Protein AF-A0A1Y5JRN3-F1 (afdb_monomer_lite)

pLDDT: mean 83.02, std 13.41, range [37.84, 98.12]

Sequence (208 aa):
MEQLDYCKLEDVEIEFRLFKPIAKTSPKVDSIKINLHHAISTDPSIDASNQDPINNYKFDMMVTGFSESQNFVNCWHLDCDRFYDDDGKVIEMTGVQKFTHPLYHFQFGGDKMGIQNSGEILLLAAPRIPHPPMDIFLSIHFILKNFYSAKETAYSFIQDLYSDDDYKLIIDRAKQRMWAPYFKGLSSDDNKHQDFNMSKLFPLAVHD

Radius of gyration: 19.04 Å; chains: 1; bounding box: 50×34×56 Å

Secondary structure (DSSP, 8-state):
-------EEEEEEEEEEESSPPTT-SS--SEEEEEEEEEEEE-TTS-TTTS--EEEEEEEEEEEEE-SS-EEEEEEEEEE---B-TTS-B----S--SS---SEEEEE--GGG--S--TT-----PPPEE-----HHHHHHHHHHHHS-TT-GGGTHHHHHHH-HHHHHHHHHHHHHHHHHHHHHHH-TT---SSSSHHHH-GGGS--

Structure (mmCIF, N/CA/C/O backbone):
data_AF-A0A1Y5JRN3-F1
#
_entry.id   AF-A0A1Y5JRN3-F1
#
loop_
_atom_site.group_PDB
_atom_site.id
_atom_site.type_symbol
_atom_site.label_atom_id
_atom_site.label_alt_id
_atom_site.label_comp_id
_atom_site.label_asym_id
_atom_site.label_entity_id
_atom_site.label_seq_id
_atom_site.pdbx_PDB_ins_code
_atom_site.Cartn_x
_atom_site.Cartn_y
_atom_site.Cartn_z
_atom_site.occupancy
_atom_site.B_iso_or_equiv
_atom_site.auth_seq_id
_atom_site.auth_comp_id
_atom_site.auth_asym_id
_atom_site.auth_atom_id
_atom_site.pdbx_PDB_model_num
ATOM 1 N N . MET A 1 1 ? 1.083 -3.694 -29.776 1.00 37.84 1 MET A N 1
ATOM 2 C CA . MET A 1 1 ? 1.354 -2.819 -28.622 1.00 37.84 1 MET A CA 1
ATOM 3 C C . MET A 1 1 ? 0.242 -3.068 -27.636 1.00 37.84 1 MET A C 1
ATOM 5 O O . MET A 1 1 ? -0.868 -2.614 -27.884 1.00 37.84 1 MET A O 1
ATOM 9 N N . GLU A 1 2 ? 0.497 -3.869 -26.604 1.00 42.62 2 GLU A N 1
ATOM 10 C CA . GLU A 1 2 ? -0.363 -3.823 -25.421 1.00 42.62 2 GLU A CA 1
ATOM 11 C C . GLU A 1 2 ? -0.296 -2.395 -24.886 1.00 42.62 2 GLU A C 1
ATOM 13 O O . GLU A 1 2 ? 0.775 -1.794 -24.812 1.00 42.62 2 GLU A O 1
ATOM 18 N N . GLN A 1 3 ? -1.463 -1.809 -24.669 1.00 45.25 3 GLN A N 1
ATOM 19 C CA . GLN A 1 3 ? -1.606 -0.441 -24.212 1.00 45.25 3 GLN A CA 1
ATOM 20 C C . GLN A 1 3 ? -0.988 -0.375 -22.810 1.00 45.25 3 GLN A C 1
ATOM 22 O O . GLN A 1 3 ? -1.527 -0.979 -21.886 1.00 45.25 3 GLN A O 1
ATOM 27 N N . LEU A 1 4 ? 0.175 0.279 -22.677 1.00 52.34 4 LEU A N 1
ATOM 28 C CA . LEU A 1 4 ? 0.785 0.569 -21.378 1.00 52.34 4 LEU A CA 1
ATOM 29 C C . LEU A 1 4 ? -0.286 1.243 -20.521 1.00 52.34 4 LEU A C 1
ATOM 31 O O . LEU A 1 4 ? -0.846 2.271 -20.912 1.00 52.34 4 LEU A O 1
ATOM 35 N N . ASP A 1 5 ? -0.627 0.595 -19.412 1.00 61.91 5 ASP A N 1
ATOM 36 C CA . ASP A 1 5 ? -1.735 0.972 -18.541 1.00 61.91 5 ASP A CA 1
ATOM 37 C C . ASP A 1 5 ? -1.318 2.230 -17.765 1.00 61.91 5 ASP A C 1
ATOM 39 O O . ASP A 1 5 ? -0.800 2.169 -16.651 1.00 61.91 5 ASP A O 1
ATOM 43 N N . TYR A 1 6 ? -1.444 3.380 -18.430 1.00 73.56 6 TYR A N 1
ATOM 44 C CA . TYR A 1 6 ? -1.127 4.690 -17.884 1.00 73.56 6 TYR A CA 1
ATOM 45 C C . TYR A 1 6 ? -2.029 4.977 -16.687 1.00 73.56 6 TYR A C 1
ATOM 47 O O . TYR A 1 6 ? -3.257 4.996 -16.801 1.00 73.56 6 TYR A O 1
ATOM 55 N N . CYS A 1 7 ? -1.411 5.245 -15.542 1.00 81.38 7 CYS A N 1
ATOM 56 C CA . CYS A 1 7 ? -2.097 5.655 -14.333 1.00 81.38 7 CYS A CA 1
ATOM 57 C C . CYS A 1 7 ? -1.698 7.089 -13.982 1.00 81.38 7 CYS A C 1
ATOM 59 O O . CYS A 1 7 ? -0.514 7.417 -13.925 1.00 81.38 7 CYS A O 1
ATOM 61 N N . LYS A 1 8 ? -2.694 7.940 -13.728 1.00 88.31 8 LYS A N 1
ATOM 62 C CA . LYS A 1 8 ? -2.502 9.243 -13.092 1.00 88.31 8 LYS A CA 1
ATOM 63 C C . LYS A 1 8 ? -3.628 9.477 -12.094 1.00 88.31 8 LYS A C 1
ATOM 65 O O . LYS A 1 8 ? -4.782 9.653 -12.474 1.00 88.31 8 LYS A O 1
ATOM 70 N N . LEU A 1 9 ? -3.261 9.481 -10.824 1.00 90.00 9 LEU A N 1
ATOM 71 C CA . LEU A 1 9 ? -4.100 9.781 -9.678 1.00 90.00 9 LEU A CA 1
ATOM 72 C C . LEU A 1 9 ? -3.382 10.878 -8.892 1.00 90.00 9 LEU A C 1
ATOM 74 O O . LEU A 1 9 ? -2.359 10.612 -8.267 1.00 90.00 9 LEU A O 1
ATOM 78 N N . GLU A 1 10 ? -3.862 12.117 -9.010 1.00 86.38 10 GLU A N 1
ATOM 79 C CA . GLU A 1 10 ? -3.127 13.298 -8.531 1.00 86.38 10 GLU A CA 1
ATOM 80 C C . GLU A 1 10 ? -3.070 13.391 -7.002 1.00 86.38 10 GLU A C 1
ATOM 82 O O . GLU A 1 10 ? -1.996 13.622 -6.459 1.00 86.38 10 GLU A O 1
ATOM 87 N N . ASP A 1 11 ? -4.195 13.187 -6.318 1.00 89.81 11 ASP A N 1
ATOM 88 C CA . ASP A 1 11 ? -4.280 13.012 -4.864 1.00 89.81 11 ASP A CA 1
ATOM 89 C C . ASP A 1 11 ? -5.688 12.489 -4.551 1.00 89.81 11 ASP A C 1
ATOM 91 O O . ASP A 1 11 ? -6.684 13.027 -5.045 1.00 89.81 11 ASP A O 1
ATOM 95 N N . VAL A 1 12 ? -5.791 11.429 -3.759 1.00 94.50 12 VAL A N 1
ATOM 96 C CA . VAL A 1 12 ? -7.066 10.939 -3.233 1.00 94.50 12 VAL A CA 1
ATOM 97 C C . VAL A 1 12 ? -6.954 10.727 -1.736 1.00 94.50 12 VAL A C 1
ATOM 99 O O . VAL A 1 12 ? -5.989 10.144 -1.245 1.00 94.50 12 VAL A O 1
ATOM 102 N N . GLU A 1 13 ? -7.978 11.170 -1.015 1.00 95.81 13 GLU A N 1
ATOM 103 C CA . GLU A 1 13 ? -8.151 10.890 0.403 1.00 95.81 13 GLU A CA 1
ATOM 104 C C . GLU A 1 13 ? -9.362 9.978 0.599 1.00 95.81 13 GLU A C 1
ATOM 106 O O . GLU A 1 13 ? -10.466 10.280 0.142 1.00 95.81 13 GLU A O 1
ATOM 111 N N . ILE A 1 14 ? -9.152 8.853 1.281 1.00 96.62 14 ILE A N 1
ATOM 112 C CA . ILE A 1 14 ? -10.210 7.908 1.641 1.00 96.62 14 ILE A CA 1
ATOM 113 C C . ILE A 1 14 ? -10.210 7.724 3.153 1.00 96.62 14 ILE A C 1
ATOM 115 O O . ILE A 1 14 ? -9.201 7.350 3.753 1.00 96.62 14 ILE A O 1
ATOM 119 N N . GLU A 1 15 ? -11.371 7.955 3.759 1.00 97.00 15 GLU A N 1
ATOM 120 C CA . GLU A 1 15 ? -11.601 7.734 5.180 1.00 97.00 15 GLU A CA 1
ATOM 121 C C . GLU A 1 15 ? -12.278 6.377 5.410 1.00 97.00 15 GLU A C 1
ATOM 123 O O . GLU A 1 15 ? -13.328 6.073 4.844 1.00 97.00 15 GLU A O 1
ATOM 128 N N . PHE A 1 16 ? -11.703 5.581 6.306 1.00 95.31 16 PHE A N 1
ATOM 129 C CA . PHE A 1 16 ? -12.269 4.334 6.805 1.00 95.31 16 PHE A CA 1
ATOM 130 C C . PHE A 1 16 ? -12.615 4.496 8.279 1.00 95.31 16 PHE A C 1
ATOM 132 O O . PHE A 1 16 ? -11.799 4.964 9.078 1.00 95.31 16 PHE A O 1
ATOM 139 N N . ARG A 1 17 ? -13.820 4.072 8.662 1.00 93.00 17 ARG A N 1
ATOM 140 C CA . ARG A 1 17 ? -14.280 4.103 10.054 1.00 93.00 17 ARG A CA 1
ATOM 141 C C . ARG A 1 17 ? -14.499 2.694 10.575 1.00 93.00 17 ARG A C 1
ATOM 143 O O . ARG A 1 17 ? -15.187 1.886 9.950 1.00 93.00 17 ARG A O 1
ATOM 150 N N . LEU A 1 18 ? -13.925 2.432 11.743 1.00 91.44 18 LEU A N 1
ATOM 151 C CA . LEU A 1 18 ? -14.110 1.220 12.519 1.00 91.44 18 LEU A CA 1
ATOM 152 C C . LEU A 1 18 ? -14.685 1.624 13.874 1.00 91.44 18 LEU A C 1
ATOM 154 O O . LEU A 1 18 ? -14.001 2.199 14.717 1.00 91.44 18 LEU A O 1
ATOM 158 N N . PHE A 1 19 ? -15.955 1.306 14.107 1.00 87.56 19 PHE A N 1
ATOM 159 C CA . PHE A 1 19 ? -16.669 1.669 15.340 1.00 87.56 19 PHE A CA 1
ATOM 160 C C . PHE A 1 19 ? -16.381 0.713 16.509 1.00 87.56 19 PHE A C 1
ATOM 162 O O . PHE A 1 19 ? -17.181 0.591 17.431 1.00 87.56 19 PHE A O 1
ATOM 169 N N . LYS A 1 20 ? -15.264 -0.016 16.432 1.00 83.06 20 LYS A N 1
ATOM 170 C CA . LYS A 1 20 ? -14.800 -0.972 17.435 1.00 83.06 20 LYS A CA 1
ATOM 171 C C . LYS A 1 20 ? -13.271 -0.921 17.538 1.00 83.06 20 LYS A C 1
ATOM 173 O O . LYS A 1 20 ? -12.620 -0.619 16.533 1.00 83.06 20 LYS A O 1
ATOM 178 N N . PRO A 1 21 ? -12.694 -1.293 18.695 1.00 78.94 21 PRO A N 1
ATOM 179 C CA . PRO A 1 21 ? -11.258 -1.497 18.817 1.00 78.94 21 PRO A CA 1
ATOM 180 C C . PRO A 1 21 ? -10.751 -2.604 17.898 1.00 78.94 21 PRO A C 1
ATOM 182 O O . PRO A 1 21 ? -11.438 -3.597 17.648 1.00 78.94 21 PRO A O 1
ATOM 185 N N . ILE A 1 22 ? -9.489 -2.483 17.497 1.00 80.25 22 ILE A N 1
ATOM 186 C CA . ILE A 1 22 ? -8.732 -3.587 16.911 1.00 80.25 22 ILE A CA 1
ATOM 187 C C . ILE A 1 22 ? -8.082 -4.394 18.040 1.00 80.25 22 ILE A C 1
ATOM 189 O O . ILE A 1 22 ? -7.708 -3.877 19.096 1.00 80.25 22 ILE A O 1
ATOM 193 N N . ALA A 1 23 ? -7.983 -5.707 17.845 1.00 75.69 23 ALA A N 1
ATOM 194 C CA . ALA A 1 23 ? -7.353 -6.580 18.822 1.00 75.69 23 ALA A CA 1
ATOM 195 C C . ALA A 1 23 ? -5.889 -6.171 19.050 1.00 75.69 23 ALA A C 1
ATOM 197 O O . ALA A 1 23 ? -5.163 -5.871 18.107 1.00 75.69 23 ALA A O 1
ATOM 198 N N . LYS A 1 24 ? -5.438 -6.239 20.308 1.00 76.56 24 LYS A N 1
ATOM 199 C CA . LYS A 1 24 ? -4.053 -5.940 20.718 1.00 76.56 24 LYS A CA 1
ATOM 200 C C . LYS A 1 24 ? -3.609 -4.485 20.496 1.00 76.56 24 LYS A C 1
ATOM 202 O O . LYS A 1 24 ? -2.416 -4.211 20.581 1.00 76.56 24 LYS A O 1
ATOM 207 N N . THR A 1 25 ? -4.532 -3.548 20.280 1.00 77.38 25 THR A N 1
ATOM 208 C CA . THR A 1 25 ? -4.206 -2.119 20.356 1.00 77.38 25 THR A CA 1
ATOM 209 C C . THR A 1 25 ? -3.870 -1.743 21.801 1.00 77.38 25 THR A C 1
ATOM 211 O O . THR A 1 25 ? -4.610 -2.077 22.731 1.00 77.38 25 THR A O 1
ATOM 214 N N . SER A 1 26 ? -2.740 -1.063 21.986 1.00 76.44 26 SER A N 1
ATOM 215 C CA . SER A 1 26 ? -2.318 -0.491 23.261 1.00 76.44 26 SER A CA 1
ATOM 216 C C . SER A 1 26 ? -1.806 0.933 23.018 1.00 76.44 26 SER A C 1
ATOM 218 O O . SER A 1 26 ? -0.916 1.091 22.181 1.00 76.44 26 SER A O 1
ATOM 220 N N . PRO A 1 27 ? -2.324 1.952 23.724 1.00 81.50 27 PRO A N 1
ATOM 221 C CA . PRO A 1 27 ? -3.409 1.871 24.708 1.00 81.50 27 PRO A CA 1
ATOM 222 C C . PRO A 1 27 ? -4.747 1.452 24.078 1.00 81.50 27 PRO A C 1
ATOM 224 O O . PRO A 1 27 ? -4.919 1.508 22.862 1.00 81.50 27 PRO A O 1
ATOM 227 N N . LYS A 1 28 ? -5.687 0.970 24.902 1.00 83.12 28 LYS A N 1
ATOM 228 C CA . LYS A 1 28 ? -7.026 0.593 24.422 1.00 83.12 28 LYS A CA 1
ATOM 229 C C . LYS A 1 28 ? -7.779 1.835 23.939 1.00 83.12 28 LYS A C 1
ATOM 231 O O . LYS A 1 28 ? -7.699 2.886 24.567 1.00 83.12 28 LYS A O 1
ATOM 236 N N . VAL A 1 29 ? -8.522 1.671 22.850 1.00 88.50 29 VAL A N 1
ATOM 237 C CA . VAL A 1 29 ? -9.328 2.714 22.201 1.00 88.50 29 VAL A CA 1
ATOM 238 C C . VAL A 1 29 ? -10.729 2.178 21.923 1.00 88.50 29 VAL A C 1
ATOM 240 O O . VAL A 1 29 ? -10.906 0.968 21.799 1.00 88.50 29 VAL A O 1
ATOM 243 N N . ASP A 1 30 ? -11.715 3.057 21.814 1.00 90.69 30 ASP A N 1
ATOM 244 C CA . ASP A 1 30 ? -13.120 2.688 21.616 1.00 90.69 30 ASP A CA 1
ATOM 245 C C . ASP A 1 30 ? -13.469 2.564 20.129 1.00 90.69 30 ASP A C 1
ATOM 247 O O . ASP A 1 30 ? -14.261 1.714 19.720 1.00 90.69 30 ASP A O 1
ATOM 251 N N . SER A 1 31 ? -12.844 3.395 19.294 1.00 91.31 31 SER A N 1
ATOM 252 C CA . SER A 1 31 ? -13.030 3.389 17.843 1.00 91.31 31 SER A CA 1
ATOM 253 C C . SER A 1 31 ? -11.771 3.837 17.112 1.00 91.31 31 SER A C 1
ATOM 255 O O . SER A 1 31 ? -10.856 4.415 17.704 1.00 91.31 31 SER A O 1
ATOM 257 N N . ILE A 1 32 ? -11.717 3.542 15.815 1.00 92.38 32 ILE A N 1
ATOM 258 C CA . ILE A 1 32 ? -10.581 3.851 14.954 1.00 92.38 32 ILE A CA 1
ATOM 259 C C . ILE A 1 32 ? -11.070 4.516 13.668 1.00 92.38 32 ILE A C 1
ATOM 261 O O . ILE A 1 32 ? -12.051 4.097 13.052 1.00 92.38 32 ILE A O 1
ATOM 265 N N . LYS A 1 33 ? -10.342 5.546 13.245 1.00 93.62 33 LYS A N 1
ATOM 266 C CA . LYS A 1 33 ? -10.410 6.134 11.907 1.00 93.62 33 LYS A CA 1
ATOM 267 C C . LYS A 1 33 ? -9.088 5.883 11.196 1.00 93.62 33 LYS A C 1
ATOM 269 O O . LYS A 1 33 ? -8.035 6.048 11.805 1.00 93.62 33 LYS A O 1
ATOM 274 N N . ILE A 1 34 ? -9.141 5.544 9.916 1.00 95.25 34 ILE A N 1
ATOM 275 C CA . ILE A 1 34 ? -7.963 5.451 9.054 1.00 95.25 34 ILE A CA 1
ATOM 276 C C . ILE A 1 34 ? -8.160 6.421 7.897 1.00 95.25 34 ILE A C 1
ATOM 278 O O . ILE A 1 34 ? -9.136 6.302 7.164 1.00 95.25 34 ILE A O 1
ATOM 282 N N . ASN A 1 35 ? -7.243 7.367 7.741 1.00 95.69 35 ASN A N 1
ATOM 283 C CA . ASN A 1 35 ? -7.175 8.250 6.585 1.00 95.69 35 ASN A CA 1
ATOM 284 C C . ASN A 1 35 ? -6.048 7.762 5.678 1.00 95.69 35 ASN A C 1
ATOM 286 O O . ASN A 1 35 ? -4.884 7.776 6.082 1.00 95.69 35 ASN A O 1
ATOM 290 N N . LEU A 1 36 ? -6.408 7.322 4.475 1.00 96.38 36 LEU A N 1
ATOM 291 C CA . LEU A 1 36 ? -5.477 6.965 3.412 1.00 96.38 36 LEU A CA 1
ATOM 292 C C . LEU A 1 36 ? -5.352 8.146 2.456 1.00 96.38 36 LEU A C 1
ATOM 294 O O . LEU A 1 36 ? -6.350 8.540 1.859 1.00 96.38 36 LEU A O 1
ATOM 298 N N . HIS A 1 37 ? -4.148 8.688 2.296 1.00 95.06 37 HIS A N 1
ATOM 299 C CA . HIS A 1 37 ? -3.816 9.624 1.222 1.00 95.06 37 HIS A CA 1
ATOM 300 C C . HIS A 1 37 ? -2.981 8.885 0.191 1.00 95.06 37 HIS A C 1
ATOM 302 O O . HIS A 1 37 ? -1.959 8.293 0.542 1.00 95.06 37 HIS A O 1
ATOM 308 N N . HIS A 1 38 ? -3.400 8.916 -1.067 1.00 94.62 38 HIS A N 1
ATOM 309 C CA . HIS A 1 38 ? -2.708 8.218 -2.140 1.00 94.62 38 HIS A CA 1
ATOM 310 C C . HIS A 1 38 ? -2.554 9.106 -3.367 1.00 94.62 38 HIS A C 1
ATOM 312 O O . HIS A 1 38 ? -3.494 9.787 -3.767 1.00 94.62 38 HIS A O 1
ATOM 318 N N . ALA A 1 39 ? -1.378 9.069 -3.976 1.00 93.25 39 ALA A N 1
ATOM 319 C CA . ALA A 1 39 ? -1.136 9.632 -5.293 1.00 93.25 39 ALA A CA 1
ATOM 320 C C . ALA A 1 39 ? -0.194 8.705 -6.052 1.00 93.25 39 ALA A C 1
ATOM 322 O O . ALA A 1 39 ? 0.751 8.154 -5.487 1.00 93.25 39 ALA A O 1
ATOM 323 N N . ILE A 1 40 ? -0.441 8.530 -7.342 1.00 92.44 40 ILE A N 1
ATOM 324 C CA . ILE A 1 40 ? 0.438 7.745 -8.200 1.00 92.44 40 ILE A CA 1
ATOM 325 C C . ILE A 1 40 ? 0.360 8.265 -9.625 1.00 92.44 40 ILE A C 1
ATOM 327 O O . ILE A 1 40 ? -0.726 8.491 -10.161 1.00 92.44 40 ILE A O 1
ATOM 331 N N . SER A 1 41 ? 1.512 8.430 -10.261 1.00 91.25 41 SER A N 1
ATOM 332 C CA . SER A 1 41 ? 1.569 8.602 -11.705 1.00 91.25 41 SER A CA 1
ATOM 333 C C . SER A 1 41 ? 2.658 7.754 -12.331 1.00 91.25 41 SER A C 1
ATOM 335 O O . SER A 1 41 ? 3.707 7.515 -11.736 1.00 91.25 41 SER A O 1
ATOM 337 N N . THR A 1 42 ? 2.378 7.295 -13.544 1.00 89.75 42 THR A N 1
ATOM 338 C CA . THR A 1 42 ? 3.309 6.535 -14.376 1.00 89.75 42 THR A CA 1
ATOM 339 C C . THR A 1 42 ? 3.677 7.329 -15.620 1.00 89.75 42 THR A C 1
ATOM 341 O O . THR A 1 42 ? 2.805 7.959 -16.222 1.00 89.75 42 THR A O 1
ATOM 344 N N . ASP A 1 43 ? 4.928 7.247 -16.053 1.00 87.75 43 ASP A N 1
ATOM 345 C CA . ASP A 1 43 ? 5.374 7.778 -17.335 1.00 87.75 43 ASP A CA 1
ATOM 346 C C . ASP A 1 43 ? 5.101 6.753 -18.455 1.00 87.75 43 ASP A C 1
ATOM 348 O O . ASP A 1 43 ? 5.697 5.673 -18.459 1.00 87.75 43 ASP A O 1
ATOM 352 N N . PRO A 1 44 ? 4.215 7.056 -19.422 1.00 85.50 44 PRO A N 1
ATOM 353 C CA . PRO A 1 44 ? 3.879 6.128 -20.499 1.00 85.50 44 PRO A CA 1
ATOM 354 C C . PRO A 1 44 ? 5.013 5.937 -21.519 1.00 85.50 44 PRO A C 1
ATOM 356 O O . PRO A 1 44 ? 4.899 5.075 -22.387 1.00 85.50 44 PRO A O 1
ATOM 359 N N . SER A 1 45 ? 6.078 6.744 -21.461 1.00 86.44 45 SER A N 1
ATOM 360 C CA . SER A 1 45 ? 7.261 6.582 -22.311 1.00 86.44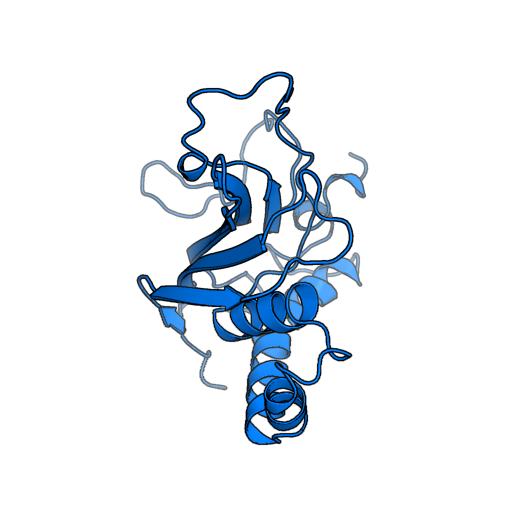 45 SER A CA 1
ATOM 361 C C . SER A 1 45 ? 8.247 5.536 -21.781 1.00 86.44 45 SER A C 1
ATOM 363 O O . SER A 1 45 ? 9.128 5.106 -22.528 1.00 86.44 45 SER A O 1
ATOM 365 N N . ILE A 1 46 ? 8.087 5.098 -20.527 1.00 85.69 46 ILE A N 1
ATOM 366 C CA . ILE A 1 46 ? 8.950 4.103 -19.888 1.00 85.69 46 ILE A CA 1
ATOM 367 C C . ILE A 1 46 ? 8.430 2.688 -20.170 1.00 85.69 46 ILE A C 1
ATOM 369 O O . ILE A 1 46 ? 7.267 2.365 -19.925 1.00 85.69 46 ILE A O 1
ATOM 373 N N . ASP A 1 47 ? 9.317 1.815 -20.649 1.00 86.69 47 ASP A N 1
ATOM 374 C CA . ASP A 1 47 ? 9.028 0.388 -20.791 1.00 86.69 47 ASP A CA 1
ATOM 375 C C . ASP A 1 47 ? 9.113 -0.317 -19.430 1.00 86.69 47 ASP A C 1
ATOM 377 O O . ASP A 1 47 ? 10.204 -0.594 -18.922 1.00 86.69 47 ASP A O 1
ATOM 381 N N . ALA A 1 48 ? 7.946 -0.659 -18.881 1.00 85.75 48 ALA A N 1
ATOM 382 C CA . ALA A 1 48 ? 7.785 -1.316 -17.584 1.00 85.75 48 ALA A CA 1
ATOM 383 C C . ALA A 1 48 ? 8.466 -2.693 -17.460 1.00 85.75 48 ALA A C 1
ATOM 385 O O . ALA A 1 48 ? 8.583 -3.231 -16.360 1.00 85.75 48 ALA A O 1
ATOM 386 N N . SER A 1 49 ? 8.891 -3.304 -18.572 1.00 84.88 49 SER A N 1
ATOM 387 C CA . SER A 1 49 ? 9.674 -4.543 -18.543 1.00 84.88 49 SER A CA 1
ATOM 388 C C . SER A 1 49 ? 11.154 -4.306 -18.215 1.00 84.88 49 SER A C 1
ATOM 390 O O . SER A 1 49 ? 11.831 -5.230 -17.756 1.00 84.88 49 SER A O 1
ATOM 392 N N . ASN A 1 50 ? 11.635 -3.075 -18.413 1.00 87.06 50 ASN A N 1
ATOM 393 C CA . ASN A 1 50 ? 13.032 -2.680 -18.265 1.00 87.06 50 ASN A CA 1
ATOM 394 C C . ASN A 1 50 ? 13.253 -1.734 -17.080 1.00 87.06 50 ASN A C 1
ATOM 396 O O . ASN A 1 50 ? 14.288 -1.827 -16.417 1.00 87.06 50 ASN A O 1
ATOM 400 N N . GLN A 1 51 ? 12.312 -0.828 -16.821 1.00 88.94 51 GLN A N 1
ATOM 401 C CA . GLN A 1 51 ? 12.431 0.221 -15.812 1.00 88.94 51 GLN A CA 1
ATOM 402 C C . GLN A 1 51 ? 11.076 0.464 -15.142 1.00 88.94 51 GLN A C 1
ATOM 404 O O . GLN A 1 51 ? 10.036 0.304 -15.773 1.00 88.94 51 GLN A O 1
ATOM 409 N N . ASP A 1 52 ? 11.072 0.855 -13.866 1.00 90.06 52 ASP A N 1
ATOM 410 C CA . ASP A 1 52 ? 9.822 1.083 -13.149 1.00 90.06 52 ASP A CA 1
ATOM 411 C C . ASP A 1 52 ? 9.195 2.413 -13.618 1.00 90.06 52 ASP A C 1
ATOM 413 O O . ASP A 1 52 ? 9.805 3.472 -13.406 1.00 90.06 52 ASP A O 1
ATOM 417 N N . PRO A 1 53 ? 7.995 2.391 -14.237 1.00 89.69 53 PRO A N 1
ATOM 418 C CA . PRO A 1 53 ? 7.397 3.565 -14.865 1.00 89.69 53 PRO A CA 1
ATOM 419 C C . PRO A 1 53 ? 6.824 4.574 -13.863 1.00 89.69 53 PRO A C 1
ATOM 421 O O . PRO A 1 53 ? 6.409 5.654 -14.276 1.00 89.69 53 PRO A O 1
ATOM 424 N N . ILE A 1 54 ? 6.749 4.251 -12.568 1.00 90.19 54 ILE A N 1
ATOM 425 C CA . ILE A 1 54 ? 6.197 5.146 -11.542 1.00 90.19 54 ILE A CA 1
ATOM 426 C C . ILE A 1 54 ? 7.117 6.362 -11.360 1.00 90.19 54 ILE A C 1
ATOM 428 O O . ILE A 1 54 ? 8.283 6.215 -11.018 1.00 90.19 54 ILE A O 1
ATOM 432 N N . ASN A 1 55 ? 6.607 7.578 -11.566 1.00 86.00 55 ASN A N 1
ATOM 433 C CA . ASN A 1 55 ? 7.394 8.815 -11.433 1.00 86.00 55 ASN A CA 1
ATOM 434 C C . ASN A 1 55 ? 6.924 9.732 -10.294 1.00 86.00 55 ASN A C 1
ATOM 436 O O . ASN A 1 55 ? 7.691 10.567 -9.829 1.00 86.00 55 ASN A O 1
ATOM 440 N N . ASN A 1 56 ? 5.693 9.557 -9.817 1.00 87.81 56 ASN A N 1
ATOM 441 C CA . ASN A 1 56 ? 5.205 10.153 -8.581 1.00 87.81 56 ASN A CA 1
ATOM 442 C C . ASN A 1 56 ? 4.502 9.070 -7.775 1.00 87.81 56 ASN A C 1
ATOM 444 O O . ASN A 1 56 ? 3.736 8.279 -8.335 1.00 87.81 56 ASN A O 1
ATOM 448 N N . TYR A 1 57 ? 4.750 9.044 -6.472 1.00 91.19 57 TYR A N 1
ATOM 449 C CA . TYR A 1 57 ? 4.187 8.044 -5.586 1.00 91.19 57 TYR A CA 1
ATOM 450 C C . TYR A 1 57 ? 4.024 8.605 -4.180 1.00 91.19 57 TYR A C 1
ATOM 452 O O . TYR A 1 57 ? 4.956 9.173 -3.616 1.00 91.19 57 TYR A O 1
ATOM 460 N N . LYS A 1 58 ? 2.832 8.425 -3.620 1.00 91.38 58 LYS A N 1
ATOM 461 C CA . LYS A 1 58 ? 2.489 8.790 -2.252 1.00 91.38 58 LYS A CA 1
ATOM 462 C C . LYS A 1 58 ? 1.526 7.753 -1.712 1.00 91.38 58 LYS A C 1
ATOM 464 O O . LYS A 1 58 ? 0.476 7.503 -2.301 1.00 91.38 58 LYS A O 1
ATOM 469 N N . PHE A 1 59 ? 1.867 7.200 -0.564 1.00 94.19 59 PHE A N 1
ATOM 470 C CA . PHE A 1 59 ? 0.969 6.420 0.265 1.00 94.19 59 PHE A CA 1
ATOM 471 C C . PHE A 1 59 ? 1.196 6.891 1.695 1.00 94.19 59 PHE A C 1
ATOM 473 O O . PHE A 1 59 ? 2.237 6.595 2.275 1.00 94.19 59 PHE A O 1
ATOM 480 N N . ASP A 1 60 ? 0.216 7.589 2.265 1.00 92.81 60 ASP A N 1
ATOM 481 C CA . ASP A 1 60 ? 0.205 7.926 3.685 1.00 92.81 60 ASP A CA 1
ATOM 482 C C . ASP A 1 60 ? -1.018 7.294 4.335 1.00 92.81 60 ASP A C 1
ATOM 484 O O . ASP A 1 60 ? -2.156 7.564 3.947 1.00 92.81 60 ASP A O 1
ATOM 488 N N . MET A 1 61 ? -0.799 6.504 5.374 1.00 93.12 61 MET A N 1
ATOM 489 C CA . MET A 1 61 ? -1.861 5.933 6.186 1.00 93.12 61 MET A CA 1
ATOM 490 C C . MET A 1 61 ? -1.765 6.494 7.599 1.00 93.12 61 MET A C 1
ATOM 492 O O . MET A 1 61 ? -0.852 6.156 8.352 1.00 93.12 61 MET A O 1
ATOM 496 N N . MET A 1 62 ? -2.738 7.321 7.975 1.00 91.12 62 MET A N 1
ATOM 497 C CA . MET A 1 62 ? -2.881 7.831 9.335 1.00 91.12 62 MET A CA 1
ATOM 498 C C . MET A 1 62 ? -4.007 7.093 10.050 1.00 91.12 62 MET A C 1
ATOM 500 O O . MET A 1 62 ? -5.172 7.187 9.667 1.00 91.12 62 MET A O 1
ATOM 504 N N . VAL A 1 63 ? -3.665 6.401 11.128 1.00 90.75 63 VAL A N 1
ATOM 505 C CA . VAL A 1 63 ? -4.602 5.727 12.021 1.00 90.75 63 VAL A CA 1
ATOM 506 C C . VAL A 1 63 ? -4.803 6.601 13.255 1.00 90.75 63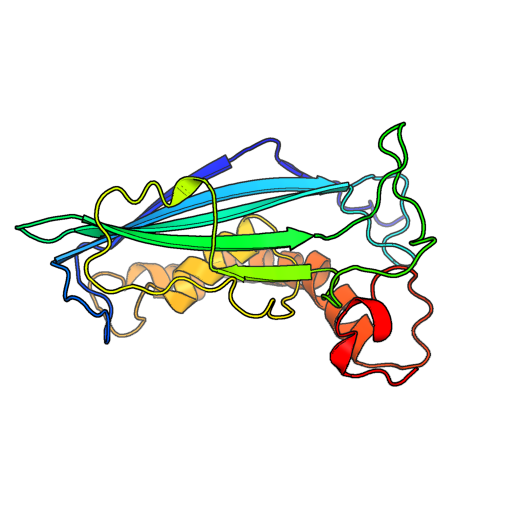 VAL A C 1
ATOM 508 O O . VAL A 1 63 ? -3.851 6.924 13.961 1.00 90.75 63 VAL A O 1
ATOM 511 N N . THR A 1 64 ? -6.048 6.980 13.529 1.00 90.81 64 THR A N 1
ATOM 512 C CA . THR A 1 64 ? -6.451 7.687 14.747 1.00 90.81 64 THR A CA 1
ATOM 513 C C . THR A 1 64 ? -7.318 6.768 15.594 1.00 90.81 64 THR A C 1
ATOM 515 O O . THR A 1 64 ? -8.409 6.387 15.172 1.00 90.81 64 THR A O 1
ATOM 518 N N . GLY A 1 65 ? -6.845 6.417 16.785 1.00 89.94 65 GLY A N 1
ATOM 519 C CA . GLY A 1 65 ? -7.634 5.743 17.809 1.00 89.94 65 GLY A CA 1
ATOM 520 C C . GLY A 1 65 ? -8.244 6.758 18.769 1.00 89.94 65 GLY A C 1
ATOM 521 O O . GLY A 1 65 ? -7.536 7.630 19.270 1.00 89.94 65 GLY A O 1
ATOM 522 N N . PHE A 1 66 ? -9.542 6.644 19.024 1.00 89.81 66 PHE A N 1
ATOM 523 C CA . PHE A 1 66 ? -10.280 7.534 19.919 1.00 89.81 66 PHE A CA 1
ATOM 524 C C . PHE A 1 66 ? -10.552 6.823 21.242 1.00 89.81 66 PHE A C 1
ATOM 526 O O . PHE A 1 66 ? -11.077 5.708 21.230 1.00 89.81 66 PHE A O 1
ATOM 533 N N . SER A 1 67 ? -10.219 7.461 22.362 1.00 87.12 67 SER A N 1
ATOM 534 C CA . SER A 1 67 ? -10.712 7.090 23.691 1.00 87.12 67 SER A CA 1
ATOM 535 C C . SER A 1 67 ? -11.475 8.257 24.320 1.00 87.12 67 SER A C 1
ATOM 537 O O . SER A 1 67 ? -11.426 9.381 23.820 1.00 87.12 67 SER A O 1
ATOM 539 N N . GLU A 1 68 ? -12.152 8.016 25.443 1.00 83.69 68 GLU A N 1
ATOM 540 C CA . GLU A 1 68 ? -12.818 9.078 26.216 1.00 83.69 68 GLU A CA 1
ATOM 541 C C . GLU A 1 68 ? -11.878 10.225 26.632 1.00 83.69 68 GLU A C 1
ATOM 543 O O . GLU A 1 68 ? -12.317 11.365 26.776 1.00 83.69 68 GLU A O 1
ATOM 548 N N . SER A 1 69 ? -10.592 9.931 26.852 1.00 80.19 69 SER A N 1
ATOM 549 C CA . SER A 1 69 ? -9.634 10.872 27.439 1.00 80.19 69 SER A CA 1
ATOM 550 C C . SER A 1 69 ? -8.753 11.587 26.420 1.00 80.19 69 SER A C 1
ATOM 552 O O . SER A 1 69 ? -8.416 12.751 26.635 1.00 80.19 69 SER A O 1
ATOM 554 N N . GLN A 1 70 ? -8.348 10.913 25.340 1.00 83.19 70 GLN A N 1
ATOM 555 C CA . GLN A 1 70 ? -7.493 11.493 24.306 1.00 83.19 70 GLN A CA 1
ATOM 556 C C . GLN A 1 70 ? -7.495 10.669 23.014 1.00 83.19 70 GLN A C 1
ATOM 558 O O . GLN A 1 70 ? -7.963 9.533 22.962 1.00 83.19 70 GLN A O 1
ATOM 563 N N . ASN A 1 71 ? -6.896 11.239 21.971 1.00 86.38 71 ASN A N 1
ATOM 564 C CA . ASN A 1 71 ? -6.677 10.547 20.708 1.00 86.38 71 ASN A CA 1
ATOM 565 C C . ASN A 1 71 ? -5.236 10.047 20.614 1.00 86.38 71 ASN A C 1
ATOM 567 O O . ASN A 1 71 ? -4.301 10.724 21.039 1.00 86.38 71 ASN A O 1
ATOM 571 N N . PHE A 1 72 ? -5.067 8.889 19.988 1.00 85.00 72 PHE A N 1
ATOM 572 C CA . PHE A 1 72 ? -3.771 8.286 19.703 1.00 85.00 72 PHE A CA 1
ATOM 573 C C . PHE A 1 72 ? -3.576 8.206 18.197 1.00 85.00 72 PHE A C 1
ATOM 575 O O . PHE A 1 72 ? -4.486 7.793 17.477 1.00 85.00 72 PHE A O 1
ATOM 582 N N . VAL A 1 73 ? -2.398 8.599 17.719 1.00 85.06 73 VAL A N 1
ATOM 583 C CA . VAL A 1 73 ? -2.091 8.649 16.287 1.00 85.06 73 VAL A CA 1
ATOM 584 C C . VAL A 1 73 ? -0.947 7.699 15.968 1.00 85.06 73 VAL A C 1
ATOM 586 O O . VAL A 1 73 ? 0.011 7.569 16.727 1.00 85.06 73 VAL A O 1
ATOM 589 N N . ASN A 1 74 ? -1.068 7.027 14.831 1.00 85.06 74 ASN A N 1
ATOM 590 C CA . ASN A 1 74 ? -0.048 6.175 14.251 1.00 85.06 74 ASN A CA 1
ATOM 591 C C . ASN A 1 74 ? -0.008 6.445 12.739 1.00 85.06 74 ASN A C 1
ATOM 593 O O . ASN A 1 74 ? -1.063 6.479 12.105 1.00 85.06 74 ASN A O 1
ATOM 597 N N . CYS A 1 75 ? 1.181 6.666 12.176 1.00 86.62 75 CYS A N 1
ATOM 598 C CA . CYS A 1 75 ? 1.355 7.004 10.764 1.00 86.62 75 CYS A CA 1
ATOM 599 C C . CYS A 1 75 ? 2.332 6.044 10.082 1.00 86.62 75 CYS A C 1
ATOM 601 O O . CYS A 1 75 ? 3.389 5.723 10.636 1.00 86.62 75 CYS A O 1
ATOM 603 N N . TRP A 1 76 ? 1.974 5.627 8.870 1.00 88.62 76 TRP A N 1
ATOM 604 C CA . TRP A 1 76 ? 2.813 4.828 7.984 1.00 88.62 76 TRP A CA 1
ATOM 605 C C . TRP A 1 76 ? 2.893 5.475 6.614 1.00 88.62 76 TRP A C 1
ATOM 607 O O . TRP A 1 76 ? 1.871 5.885 6.063 1.00 88.62 76 TRP A O 1
ATOM 617 N N . HIS A 1 77 ? 4.096 5.470 6.060 1.00 89.69 77 HIS A N 1
ATOM 618 C CA . HIS A 1 77 ? 4.373 5.869 4.691 1.00 89.69 77 HIS A CA 1
ATOM 619 C C . HIS A 1 77 ? 4.887 4.659 3.927 1.00 89.69 77 HIS A C 1
ATOM 621 O O . HIS A 1 77 ? 5.677 3.892 4.478 1.00 89.69 77 HIS A O 1
ATOM 627 N N . LEU A 1 78 ? 4.417 4.458 2.699 1.00 91.44 78 LEU A N 1
ATOM 628 C CA . LEU A 1 78 ? 5.082 3.574 1.747 1.00 91.44 78 LEU A CA 1
ATOM 629 C C . LEU A 1 78 ? 5.711 4.493 0.711 1.00 91.44 78 LEU A C 1
ATOM 631 O O . LEU A 1 78 ? 4.991 5.127 -0.055 1.00 91.44 78 LEU A O 1
ATOM 635 N N . ASP A 1 79 ? 7.035 4.571 0.739 1.00 87.69 79 ASP A N 1
ATOM 636 C CA . ASP A 1 79 ? 7.807 5.512 -0.065 1.00 87.69 79 ASP A CA 1
ATOM 637 C C . ASP A 1 79 ? 8.482 4.796 -1.236 1.00 87.69 79 ASP A C 1
ATOM 639 O O . ASP A 1 79 ? 8.685 3.578 -1.214 1.00 87.69 79 ASP A O 1
ATOM 643 N N . CYS A 1 80 ? 8.810 5.575 -2.267 1.00 88.50 80 CYS A N 1
ATOM 644 C CA . CYS A 1 80 ? 9.622 5.162 -3.405 1.00 88.50 80 CYS A CA 1
ATOM 645 C C . CYS A 1 80 ? 10.884 6.027 -3.443 1.00 88.50 80 CYS A C 1
ATOM 647 O O . CYS A 1 80 ? 10.853 7.149 -3.954 1.00 88.50 80 CYS A O 1
ATOM 649 N N . ASP A 1 81 ? 12.000 5.510 -2.939 1.00 80.69 81 ASP A N 1
ATOM 650 C CA . ASP A 1 81 ? 13.256 6.253 -2.912 1.00 80.69 81 ASP A CA 1
ATOM 651 C C . ASP A 1 81 ? 13.918 6.250 -4.291 1.00 80.69 81 ASP A C 1
ATOM 653 O O . ASP A 1 81 ? 14.604 5.305 -4.687 1.00 80.69 81 ASP A O 1
ATOM 657 N N . ARG A 1 82 ? 13.717 7.346 -5.027 1.00 76.19 82 ARG A N 1
ATOM 658 C CA . ARG A 1 82 ? 14.402 7.648 -6.288 1.00 76.19 82 ARG A CA 1
ATOM 659 C C . ARG A 1 82 ? 15.314 8.854 -6.104 1.00 76.19 82 ARG A C 1
ATOM 661 O O . ARG A 1 82 ? 14.974 9.793 -5.388 1.00 76.19 82 ARG A O 1
ATOM 668 N N . PHE A 1 83 ? 16.464 8.834 -6.768 1.00 66.12 83 PHE A N 1
ATOM 669 C CA . PHE A 1 83 ? 17.368 9.981 -6.811 1.00 66.12 83 PHE A CA 1
ATOM 670 C C . PHE A 1 83 ? 16.990 10.864 -7.974 1.00 66.12 83 PHE A C 1
ATOM 672 O O . PHE A 1 83 ? 16.734 10.351 -9.058 1.00 66.12 83 PHE A O 1
ATOM 679 N N . TYR A 1 84 ? 16.988 12.170 -7.744 1.00 63.97 84 TYR A N 1
ATOM 680 C CA . TYR A 1 84 ? 16.692 13.160 -8.763 1.00 63.97 84 TYR A CA 1
ATOM 681 C C . TYR A 1 84 ? 17.887 14.104 -8.917 1.00 63.97 84 TYR A C 1
ATOM 683 O O . TYR A 1 84 ? 18.550 14.409 -7.923 1.00 63.97 84 TYR A O 1
ATOM 691 N N . ASP A 1 85 ? 18.184 14.532 -10.143 1.00 65.94 85 ASP A N 1
ATOM 692 C CA . ASP A 1 85 ? 19.077 15.671 -10.372 1.00 65.94 85 ASP A CA 1
ATOM 693 C C . ASP A 1 85 ? 18.391 17.001 -10.012 1.00 65.94 85 ASP A C 1
ATOM 695 O O . ASP A 1 85 ? 17.215 17.042 -9.640 1.00 65.94 85 ASP A O 1
ATOM 699 N N . ASP A 1 86 ? 19.137 18.103 -10.133 1.00 67.25 86 ASP A N 1
ATOM 700 C CA . ASP A 1 86 ? 18.638 19.461 -9.882 1.00 67.25 86 ASP A CA 1
ATOM 701 C C . ASP A 1 86 ? 17.457 19.846 -10.803 1.00 67.25 86 ASP A C 1
ATOM 703 O O . ASP A 1 86 ? 16.682 20.744 -10.470 1.00 67.25 86 ASP A O 1
ATOM 707 N N . ASP A 1 87 ? 17.289 19.147 -11.933 1.00 66.31 87 ASP A N 1
ATOM 708 C CA . ASP A 1 87 ? 16.198 19.322 -12.897 1.00 66.31 87 ASP A CA 1
ATOM 709 C C . ASP A 1 87 ? 15.001 18.382 -12.622 1.00 66.31 87 ASP A C 1
ATOM 711 O O . ASP A 1 87 ? 14.025 18.370 -13.380 1.00 66.31 87 ASP A O 1
ATOM 715 N N . GLY A 1 88 ? 15.045 17.591 -11.543 1.00 57.00 88 GLY A N 1
ATOM 716 C CA . GLY A 1 88 ? 13.973 16.679 -11.143 1.00 57.00 88 GLY A CA 1
ATOM 717 C C . GLY A 1 88 ? 13.879 15.400 -11.982 1.00 57.00 88 GLY A C 1
ATOM 718 O O . GLY A 1 88 ? 12.834 14.747 -11.978 1.00 57.00 88 GLY A O 1
ATOM 719 N N . LYS A 1 89 ? 14.931 15.019 -12.717 1.00 62.22 89 LYS A N 1
ATOM 720 C CA . LYS A 1 89 ? 14.988 13.752 -13.463 1.00 62.22 89 LYS A CA 1
ATOM 721 C C . LYS A 1 89 ? 15.595 12.651 -12.620 1.00 62.22 89 LYS A C 1
ATOM 723 O O . LYS A 1 89 ? 16.578 12.878 -11.926 1.00 62.22 89 LYS A O 1
ATOM 728 N N . VAL A 1 90 ? 15.045 11.441 -12.736 1.00 65.56 90 VAL A N 1
ATOM 729 C CA . VAL A 1 90 ? 15.591 10.272 -12.041 1.00 65.56 90 VAL A CA 1
ATOM 730 C C . VAL A 1 90 ? 17.018 10.010 -12.528 1.00 65.56 90 VAL A C 1
ATOM 732 O O . VAL A 1 90 ? 17.226 9.770 -13.718 1.00 65.56 90 VAL A O 1
ATOM 735 N N . ILE A 1 91 ? 17.983 10.038 -11.614 1.00 67.00 91 ILE A N 1
ATOM 736 C CA . ILE A 1 91 ? 19.391 9.737 -11.884 1.00 67.00 91 ILE A CA 1
ATOM 737 C C . ILE A 1 91 ? 19.830 8.465 -11.167 1.00 67.00 91 ILE A C 1
ATOM 739 O O . ILE A 1 91 ? 19.287 8.084 -10.128 1.00 67.00 91 ILE A O 1
ATOM 743 N N . GLU A 1 92 ? 20.845 7.800 -11.718 1.00 61.56 92 GLU A N 1
ATOM 744 C CA . GLU A 1 92 ? 21.544 6.758 -10.977 1.00 61.56 92 GLU A CA 1
ATOM 745 C C . GLU A 1 92 ? 22.286 7.359 -9.785 1.00 61.56 92 GLU A C 1
ATOM 747 O O . GLU A 1 92 ? 22.795 8.480 -9.813 1.00 61.56 92 GLU A O 1
ATOM 752 N N . MET A 1 93 ? 22.338 6.585 -8.711 1.00 60.09 93 MET A N 1
ATOM 753 C CA . MET A 1 93 ? 22.910 7.006 -7.448 1.00 60.09 93 MET A CA 1
ATOM 754 C C . MET A 1 93 ? 24.438 7.114 -7.564 1.00 60.09 93 MET A C 1
ATOM 756 O O . MET A 1 93 ? 25.155 6.127 -7.423 1.00 60.09 93 MET A O 1
ATOM 760 N N . THR A 1 94 ? 24.959 8.315 -7.807 1.00 47.50 94 THR A N 1
ATOM 761 C CA . THR A 1 94 ? 26.404 8.576 -7.794 1.00 47.50 94 THR A CA 1
ATOM 762 C C . THR A 1 94 ? 26.829 9.079 -6.410 1.00 47.50 94 THR A C 1
ATOM 764 O O . THR A 1 94 ? 26.788 10.278 -6.143 1.00 47.50 94 THR A O 1
ATOM 767 N N . GLY A 1 95 ? 27.212 8.179 -5.497 1.00 56.94 95 GLY A N 1
ATOM 768 C CA . GLY A 1 95 ? 27.737 8.554 -4.175 1.00 56.94 95 GLY A CA 1
ATOM 769 C C . GLY A 1 95 ? 27.456 7.542 -3.062 1.00 56.94 95 GLY A C 1
ATOM 770 O O . GLY A 1 95 ? 26.724 6.573 -3.250 1.00 56.94 95 GLY A O 1
ATOM 771 N N . VAL A 1 96 ? 28.043 7.775 -1.883 1.00 56.75 96 VAL A N 1
ATOM 772 C CA . VAL A 1 96 ? 27.809 6.950 -0.687 1.00 56.75 96 VAL A CA 1
ATOM 773 C C . VAL A 1 96 ? 26.510 7.399 -0.018 1.00 56.75 96 VAL A C 1
ATOM 775 O O . VAL A 1 96 ? 26.410 8.531 0.458 1.00 56.75 96 VAL A O 1
ATOM 778 N N . GLN A 1 97 ? 25.521 6.507 0.030 1.00 63.94 97 GLN A N 1
ATOM 779 C CA . GLN A 1 97 ? 24.293 6.713 0.797 1.00 63.94 97 GLN A CA 1
ATOM 780 C C . GLN A 1 97 ? 24.592 6.926 2.276 1.00 63.94 97 GLN A C 1
ATOM 782 O O . GLN A 1 97 ? 25.424 6.232 2.859 1.00 63.94 97 GLN A O 1
ATOM 787 N N . LYS A 1 98 ? 23.842 7.827 2.921 1.00 67.94 98 LYS A N 1
ATOM 788 C CA . LYS A 1 98 ? 23.913 7.966 4.382 1.00 67.94 98 LYS A CA 1
ATOM 789 C C . LYS A 1 98 ? 23.390 6.708 5.081 1.00 67.94 98 LYS A C 1
ATOM 791 O O . LYS A 1 98 ? 23.902 6.342 6.135 1.00 67.94 98 LYS A O 1
ATOM 796 N N . PHE A 1 99 ? 22.376 6.067 4.498 1.00 73.25 99 PHE A N 1
ATOM 797 C CA . PHE A 1 99 ? 21.773 4.841 5.006 1.00 73.25 99 PHE A CA 1
ATOM 798 C C . PHE A 1 99 ? 21.370 3.935 3.847 1.00 73.25 99 PHE A C 1
ATOM 800 O O . PHE A 1 99 ? 20.826 4.408 2.859 1.00 73.25 99 PHE A O 1
ATOM 807 N N . THR A 1 100 ? 21.574 2.633 3.993 1.00 78.12 100 THR A N 1
ATOM 808 C CA . THR A 1 100 ? 21.088 1.633 3.039 1.00 78.12 100 THR A CA 1
ATOM 809 C C . THR A 1 100 ? 19.586 1.414 3.224 1.00 78.12 100 THR A C 1
ATOM 811 O O . THR A 1 100 ? 19.141 1.153 4.344 1.00 78.12 100 THR A O 1
ATOM 814 N N . HIS A 1 101 ? 18.792 1.507 2.154 1.00 82.25 101 HIS A N 1
ATOM 815 C CA . HIS A 1 101 ? 17.341 1.308 2.214 1.00 82.25 101 HIS A CA 1
ATOM 816 C C . HIS A 1 101 ? 16.753 0.766 0.899 1.00 82.25 101 HIS A C 1
ATOM 818 O O . HIS A 1 101 ? 17.315 1.018 -0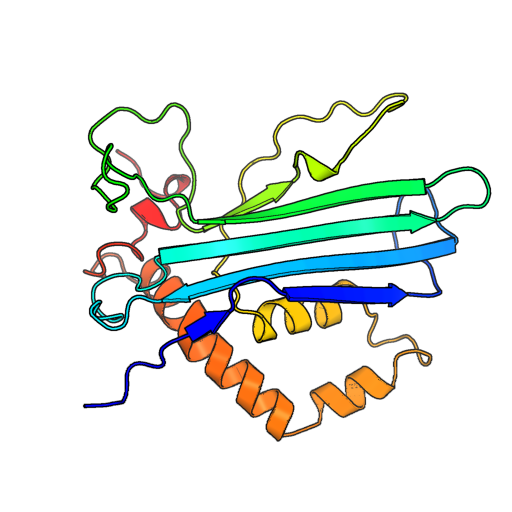.166 1.00 82.25 101 HIS A O 1
ATOM 824 N N . PRO A 1 102 ? 15.635 0.020 0.955 1.00 87.69 102 PRO A N 1
ATOM 825 C CA . PRO A 1 102 ? 14.974 -0.507 -0.240 1.00 87.69 102 PRO A CA 1
ATOM 826 C C . PRO A 1 102 ? 14.345 0.595 -1.100 1.00 87.69 102 PRO A C 1
ATOM 828 O O . PRO A 1 102 ? 13.856 1.586 -0.558 1.00 87.69 102 PRO A O 1
ATOM 831 N N . LEU A 1 103 ? 14.265 0.366 -2.416 1.00 89.44 103 LEU A N 1
ATOM 832 C CA . LEU A 1 103 ? 13.573 1.243 -3.371 1.00 89.44 103 LEU A CA 1
ATOM 833 C C . LEU A 1 103 ? 12.136 1.540 -2.925 1.00 89.44 103 LEU A C 1
ATOM 835 O O . LEU A 1 103 ? 11.767 2.699 -2.798 1.00 89.44 103 LEU A O 1
ATOM 839 N N . TYR A 1 104 ? 11.353 0.497 -2.638 1.00 91.81 104 TYR A N 1
ATOM 840 C CA . TYR A 1 104 ? 10.032 0.629 -2.027 1.00 91.81 104 TYR A CA 1
ATOM 841 C C . TYR A 1 104 ? 10.051 0.097 -0.608 1.00 91.81 104 TYR A C 1
ATOM 843 O O . TYR A 1 104 ? 10.422 -1.061 -0.377 1.00 91.81 104 TYR A O 1
ATOM 851 N N . HIS A 1 105 ? 9.634 0.924 0.345 1.00 91.12 105 HIS A N 1
ATOM 852 C CA . HIS A 1 105 ? 9.680 0.542 1.746 1.00 91.12 105 HIS A CA 1
ATOM 853 C C . HIS A 1 105 ? 8.603 1.221 2.588 1.00 91.12 105 HIS A C 1
ATOM 855 O O . HIS A 1 105 ? 8.249 2.377 2.378 1.00 91.12 105 HIS A O 1
ATOM 861 N N . PHE A 1 106 ? 8.113 0.492 3.588 1.00 89.56 106 PHE A N 1
ATOM 862 C CA . PHE A 1 106 ? 7.333 1.077 4.663 1.00 89.56 106 PHE A CA 1
ATOM 863 C C . PHE A 1 106 ? 8.246 1.785 5.658 1.00 89.56 106 PHE A C 1
ATOM 865 O O . PHE A 1 106 ? 9.242 1.216 6.121 1.00 89.56 106 PHE A O 1
ATOM 872 N N . GLN A 1 107 ? 7.843 2.986 6.054 1.00 85.81 107 GLN A N 1
ATOM 873 C CA . GLN A 1 107 ? 8.431 3.732 7.150 1.00 85.81 107 GLN A CA 1
ATOM 874 C C . GLN A 1 107 ? 7.340 4.103 8.159 1.00 85.81 107 GLN A C 1
ATOM 876 O O . GLN A 1 107 ? 6.339 4.742 7.831 1.00 85.81 107 GLN A O 1
ATOM 881 N N . PHE A 1 108 ? 7.543 3.700 9.413 1.00 82.31 108 PHE A N 1
ATOM 882 C CA . PHE A 1 108 ? 6.766 4.222 10.533 1.00 82.31 108 PHE A CA 1
ATOM 883 C C . PHE A 1 108 ? 7.323 5.597 10.901 1.00 82.31 108 PHE A C 1
ATOM 885 O O . PHE A 1 108 ? 8.524 5.737 11.146 1.00 82.31 108 PHE A O 1
ATOM 892 N N . GLY A 1 109 ? 6.483 6.624 10.900 1.00 72.69 109 GLY A N 1
ATOM 893 C CA . GLY A 1 109 ? 6.995 7.992 10.898 1.00 72.69 109 GLY A CA 1
ATOM 894 C C . GLY A 1 109 ? 6.015 8.985 10.297 1.00 72.69 109 GLY A C 1
ATOM 895 O O . GLY A 1 109 ? 4.921 8.592 9.910 1.00 72.69 109 GLY A O 1
ATOM 896 N N . GLY A 1 110 ? 6.420 10.25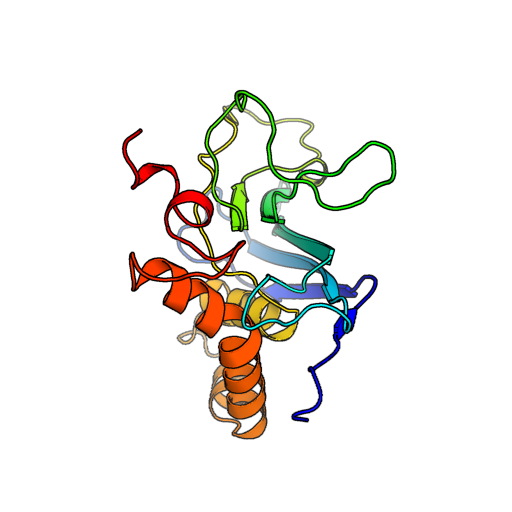4 10.224 1.00 64.62 110 GLY A N 1
ATOM 897 C CA . GLY A 1 110 ? 5.766 11.245 9.368 1.00 64.62 110 GLY A CA 1
ATOM 898 C C . GLY A 1 110 ? 5.447 12.578 10.024 1.00 64.62 110 GLY A C 1
ATOM 899 O O . GLY A 1 110 ? 5.037 12.632 11.185 1.00 64.62 110 GLY A O 1
ATOM 900 N N . ASP A 1 111 ? 5.520 13.645 9.227 1.00 59.91 111 ASP A N 1
ATOM 901 C CA . ASP A 1 111 ? 5.148 15.014 9.620 1.00 59.91 111 ASP A CA 1
ATOM 902 C C . ASP A 1 111 ? 3.699 15.103 10.130 1.00 59.91 111 ASP A C 1
ATOM 904 O O . ASP A 1 111 ? 3.361 15.942 10.967 1.00 59.91 111 ASP A O 1
ATOM 908 N N . LYS A 1 112 ? 2.840 14.177 9.682 1.00 58.88 112 LYS A N 1
ATOM 909 C CA . LYS A 1 112 ? 1.430 14.070 10.083 1.00 58.88 112 LYS A CA 1
ATOM 910 C C . LYS A 1 112 ? 1.211 13.562 11.512 1.00 58.88 112 LYS A C 1
ATOM 912 O O . LYS A 1 112 ? 0.078 13.606 11.980 1.00 58.88 112 LYS A O 1
ATOM 917 N N . MET A 1 113 ? 2.239 13.083 12.222 1.00 64.31 113 MET A N 1
ATOM 918 C CA . MET A 1 113 ? 2.054 12.575 13.589 1.00 64.31 113 MET A CA 1
ATOM 919 C C . MET A 1 113 ? 1.715 13.666 14.618 1.00 64.31 113 MET A C 1
ATOM 921 O O . MET A 1 113 ? 1.039 13.353 15.593 1.00 64.31 113 MET A O 1
ATOM 925 N N . GLY A 1 114 ? 2.129 14.926 14.417 1.00 59.09 114 GLY A N 1
ATOM 926 C CA . GLY A 1 114 ? 1.625 16.088 15.174 1.00 59.09 114 GLY A CA 1
ATOM 927 C C . GLY A 1 114 ? 1.600 15.963 16.712 1.00 59.09 114 GLY A C 1
ATOM 928 O O . GLY A 1 114 ? 0.699 16.507 17.349 1.00 59.09 114 GLY A O 1
ATOM 929 N N . ILE A 1 115 ? 2.535 15.226 17.325 1.00 62.16 115 ILE A N 1
ATOM 930 C CA . ILE A 1 115 ? 2.462 14.852 18.750 1.00 62.16 115 ILE A CA 1
ATOM 931 C C . ILE A 1 115 ? 2.934 16.011 19.638 1.00 62.16 115 ILE A C 1
ATOM 933 O O . ILE A 1 115 ? 4.086 16.428 19.552 1.00 62.16 115 ILE A O 1
ATOM 937 N N . GLN A 1 116 ? 2.065 16.491 20.536 1.00 53.72 116 GLN A N 1
ATOM 938 C CA . GLN A 1 116 ? 2.400 17.536 21.518 1.00 53.72 116 GLN A CA 1
ATOM 939 C C . GLN A 1 116 ? 2.680 17.001 22.936 1.00 53.72 116 GLN A C 1
ATOM 941 O O . GLN A 1 116 ? 3.289 17.711 23.731 1.00 53.72 116 GLN A O 1
ATOM 946 N N . ASN A 1 117 ? 2.283 15.763 23.274 1.00 55.22 117 ASN A N 1
ATOM 947 C CA . ASN A 1 117 ? 2.645 15.130 24.550 1.00 55.22 117 ASN A CA 1
ATOM 948 C C . ASN A 1 117 ? 2.687 13.592 24.430 1.00 55.22 117 ASN A C 1
ATOM 950 O O . ASN A 1 117 ? 1.662 12.950 24.212 1.00 55.22 117 ASN A O 1
ATOM 954 N N . SER A 1 118 ? 3.890 13.020 24.530 1.00 56.31 118 SER A N 1
ATOM 955 C CA . SER A 1 118 ? 4.247 11.634 24.179 1.00 56.31 118 SER A CA 1
ATOM 956 C C . SER A 1 118 ? 4.493 10.711 25.377 1.00 56.31 118 SER A C 1
ATOM 958 O O . SER A 1 118 ? 4.758 9.532 25.162 1.00 56.31 118 SER A O 1
ATOM 960 N N . GLY A 1 119 ? 4.411 11.225 26.609 1.00 52.69 119 GLY A N 1
ATOM 961 C CA . GLY A 1 119 ? 4.579 10.504 27.878 1.00 52.69 119 GLY A CA 1
ATOM 962 C C . GLY A 1 119 ? 5.914 9.774 28.047 1.00 52.69 119 GLY A C 1
ATOM 963 O O . GLY A 1 119 ? 6.746 10.189 28.840 1.00 52.69 119 GLY A O 1
ATOM 964 N N . GLU A 1 120 ? 6.113 8.687 27.307 1.00 50.88 120 GLU A N 1
ATOM 965 C CA . GLU A 1 120 ? 7.294 7.817 27.362 1.00 50.88 120 GLU A CA 1
ATOM 966 C C . GLU A 1 120 ? 7.638 7.184 25.995 1.00 50.88 120 GLU A C 1
ATOM 968 O O . GLU A 1 120 ? 8.408 6.227 25.923 1.00 50.88 120 GLU A O 1
ATOM 973 N N . ILE A 1 121 ? 7.077 7.672 24.879 1.00 60.50 121 ILE A N 1
ATOM 974 C CA . ILE A 1 121 ? 7.369 7.089 23.562 1.00 60.50 121 ILE A CA 1
ATOM 975 C C . ILE A 1 121 ? 8.718 7.610 23.044 1.00 60.50 121 ILE A C 1
ATOM 977 O O . ILE A 1 121 ? 8.826 8.742 22.571 1.00 60.50 121 ILE A O 1
ATOM 981 N N . LEU A 1 122 ? 9.740 6.748 23.073 1.00 49.78 122 LEU A N 1
ATOM 982 C CA . LEU A 1 122 ? 10.959 6.914 22.281 1.00 49.78 122 LEU A CA 1
ATOM 983 C C . LEU A 1 122 ? 10.668 6.500 20.831 1.00 49.78 122 LEU A C 1
ATOM 985 O O . LEU A 1 122 ? 10.725 5.322 20.479 1.00 49.78 122 LEU A O 1
ATOM 989 N N . LEU A 1 123 ? 10.337 7.477 19.990 1.00 58.53 123 LEU A N 1
ATOM 990 C CA . LEU A 1 123 ? 10.191 7.282 18.549 1.00 58.53 123 LEU A CA 1
ATOM 991 C C . LEU A 1 123 ? 11.577 7.315 17.896 1.00 58.53 123 LEU A C 1
ATOM 993 O O . LEU A 1 123 ? 12.150 8.382 17.685 1.00 58.53 123 LEU A O 1
ATOM 997 N N . LEU A 1 124 ? 12.123 6.144 17.583 1.00 53.38 124 LEU A N 1
ATOM 998 C CA . LEU A 1 124 ? 13.240 6.026 16.646 1.00 53.38 124 LEU A CA 1
ATOM 999 C C . LEU A 1 124 ? 12.672 5.969 15.225 1.00 53.38 124 LEU A C 1
ATOM 1001 O O . LEU A 1 124 ? 11.568 5.454 15.032 1.00 53.38 124 LEU A O 1
ATOM 1005 N N . ALA A 1 125 ? 13.420 6.454 14.229 1.00 59.72 125 ALA A N 1
ATOM 1006 C CA . ALA A 1 125 ? 13.114 6.120 12.841 1.00 59.72 125 ALA A CA 1
ATOM 1007 C C . ALA A 1 125 ? 13.098 4.588 12.739 1.00 59.72 125 ALA A C 1
ATOM 1009 O O . ALA A 1 125 ? 14.127 3.942 12.958 1.00 59.72 125 ALA A O 1
ATOM 1010 N N . ALA A 1 126 ? 11.917 4.005 12.527 1.00 66.00 126 ALA A N 1
ATOM 1011 C CA . ALA A 1 126 ? 11.794 2.560 12.442 1.00 66.00 126 ALA A CA 1
ATOM 1012 C C . ALA A 1 126 ? 12.620 2.056 11.252 1.00 66.00 126 ALA A C 1
ATOM 1014 O O . ALA A 1 126 ? 12.762 2.784 10.262 1.00 66.00 126 ALA A O 1
ATOM 1015 N N . PRO A 1 127 ? 13.167 0.829 11.319 1.00 71.06 127 PRO A N 1
ATOM 1016 C CA . PRO A 1 127 ? 13.823 0.248 10.160 1.00 71.06 127 PRO A CA 1
ATOM 1017 C C . PRO A 1 127 ? 12.862 0.278 8.970 1.00 71.06 127 PRO A C 1
ATOM 1019 O O . PRO A 1 127 ? 11.684 -0.056 9.105 1.00 71.06 127 PRO A O 1
ATOM 1022 N N . ARG A 1 128 ? 13.373 0.696 7.813 1.00 83.25 128 ARG A N 1
ATOM 1023 C CA . ARG A 1 128 ? 12.623 0.706 6.558 1.00 83.25 128 ARG A CA 1
ATOM 1024 C C . ARG A 1 128 ? 12.413 -0.729 6.107 1.00 83.25 128 ARG A C 1
ATOM 1026 O O . ARG A 1 128 ? 13.384 -1.449 5.872 1.00 83.25 128 ARG A O 1
ATOM 1033 N N . ILE A 1 129 ? 11.157 -1.152 6.030 1.00 86.50 129 ILE A N 1
ATOM 1034 C CA . ILE A 1 129 ? 10.803 -2.536 5.704 1.00 86.50 129 ILE A CA 1
ATOM 1035 C C . ILE A 1 129 ? 10.486 -2.603 4.210 1.00 86.50 129 ILE A C 1
ATOM 1037 O O . ILE A 1 129 ? 9.553 -1.918 3.790 1.00 86.50 129 ILE A O 1
ATOM 1041 N N . PRO A 1 130 ? 11.209 -3.409 3.407 1.00 89.00 130 PRO A N 1
ATOM 1042 C CA . PRO A 1 130 ? 10.883 -3.581 1.998 1.00 89.00 130 PRO A CA 1
ATOM 1043 C C . PRO A 1 130 ? 9.431 -4.016 1.830 1.00 89.00 130 PRO A C 1
ATOM 1045 O O . PRO A 1 130 ? 8.959 -4.924 2.520 1.00 89.00 130 PRO A O 1
ATOM 1048 N N . HIS A 1 131 ? 8.725 -3.378 0.906 1.00 93.44 131 HIS A N 1
ATOM 1049 C CA . HIS A 1 131 ? 7.355 -3.746 0.583 1.00 93.44 131 HIS A CA 1
ATOM 1050 C C . HIS A 1 131 ? 7.084 -3.452 -0.893 1.00 93.44 131 HIS A C 1
ATOM 1052 O O . HIS A 1 131 ? 7.563 -2.435 -1.393 1.00 93.44 131 HIS A O 1
ATOM 1058 N N . PRO A 1 132 ? 6.327 -4.298 -1.612 1.00 94.19 132 PRO A N 1
ATOM 1059 C CA . PRO A 1 132 ? 5.962 -3.993 -2.988 1.00 94.19 132 PRO A CA 1
ATOM 1060 C C . PRO A 1 132 ? 5.106 -2.716 -3.078 1.00 94.19 132 PRO A C 1
ATOM 1062 O O . PRO A 1 132 ? 4.339 -2.421 -2.153 1.00 94.19 132 PRO A O 1
ATOM 1065 N N . PRO A 1 133 ? 5.174 -1.966 -4.188 1.00 93.38 133 PRO A N 1
ATOM 1066 C CA . PRO A 1 133 ? 4.347 -0.778 -4.366 1.00 93.38 133 PRO A CA 1
ATOM 1067 C C . PRO A 1 133 ? 2.856 -1.134 -4.408 1.00 93.38 133 PRO A C 1
ATOM 1069 O O . PRO A 1 133 ? 2.468 -2.249 -4.768 1.00 93.38 133 PRO A O 1
ATOM 1072 N N . MET A 1 134 ? 1.996 -0.183 -4.047 1.00 95.19 134 MET A N 1
ATOM 1073 C CA . MET A 1 134 ? 0.544 -0.358 -4.070 1.00 95.19 134 MET A CA 1
ATOM 1074 C C . MET A 1 134 ? -0.115 0.814 -4.785 1.00 95.19 134 MET A C 1
ATOM 1076 O O . MET A 1 134 ? 0.095 1.966 -4.425 1.00 95.19 134 MET A O 1
ATOM 1080 N N . ASP A 1 135 ? -0.955 0.525 -5.776 1.00 94.12 135 ASP A N 1
ATOM 1081 C CA . ASP A 1 135 ? -1.884 1.522 -6.303 1.00 94.12 135 ASP A CA 1
ATOM 1082 C C . ASP A 1 135 ? -3.067 1.714 -5.339 1.00 94.12 135 ASP A C 1
ATOM 1084 O O . ASP A 1 135 ? -3.133 1.084 -4.277 1.00 94.12 135 ASP A O 1
ATOM 1088 N N . ILE A 1 136 ? -4.025 2.570 -5.697 1.00 95.00 136 ILE A N 1
ATOM 1089 C CA . ILE A 1 136 ? -5.184 2.837 -4.842 1.00 95.00 136 ILE A CA 1
ATOM 1090 C C . ILE A 1 136 ? -5.997 1.572 -4.520 1.00 95.00 136 ILE A C 1
ATOM 1092 O O . ILE A 1 136 ? -6.467 1.413 -3.394 1.00 95.00 136 ILE A O 1
ATOM 1096 N N . PHE A 1 137 ? -6.118 0.626 -5.454 1.00 95.69 137 PHE A N 1
ATOM 1097 C CA . PHE A 1 137 ? -6.899 -0.594 -5.245 1.00 95.69 137 PHE A CA 1
ATOM 1098 C C . PHE A 1 137 ? -6.213 -1.540 -4.262 1.00 95.69 137 PHE A C 1
ATOM 1100 O O . PHE A 1 137 ? -6.856 -2.041 -3.337 1.00 95.69 137 PHE A O 1
ATOM 1107 N N . LEU A 1 138 ? -4.903 -1.745 -4.415 1.00 96.94 138 LEU A N 1
ATOM 1108 C CA . LEU A 1 138 ? -4.107 -2.531 -3.471 1.00 96.94 138 LEU A CA 1
ATOM 1109 C C . LEU A 1 138 ? -4.022 -1.853 -2.105 1.00 96.94 138 LEU A C 1
ATOM 1111 O O . LEU A 1 138 ? -4.077 -2.542 -1.091 1.00 96.94 138 LEU A O 1
ATOM 1115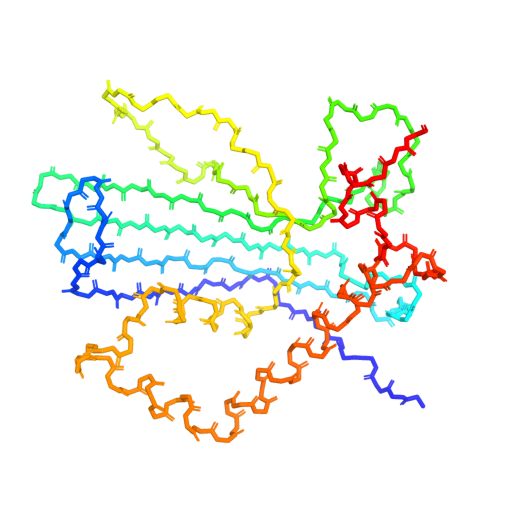 N N . SER A 1 139 ? -3.976 -0.522 -2.068 1.00 96.56 139 SER A N 1
ATOM 1116 C CA . SER A 1 139 ? -3.977 0.266 -0.832 1.00 96.56 139 SER A CA 1
ATOM 1117 C C . SER A 1 139 ? -5.273 0.083 -0.039 1.00 96.56 139 SER A C 1
ATOM 1119 O O . SER A 1 139 ? -5.242 -0.217 1.155 1.00 96.56 139 SER A O 1
ATOM 1121 N N . ILE A 1 140 ? -6.426 0.173 -0.712 1.00 96.88 140 ILE A N 1
ATOM 1122 C CA . ILE A 1 140 ? -7.731 -0.128 -0.111 1.00 96.88 140 ILE A CA 1
ATOM 1123 C C . ILE A 1 140 ? -7.768 -1.593 0.343 1.00 96.88 140 ILE A C 1
ATOM 1125 O O . ILE A 1 140 ? -8.146 -1.880 1.479 1.00 96.88 140 ILE A O 1
ATOM 1129 N N . HIS A 1 141 ? -7.346 -2.530 -0.513 1.00 97.06 141 HIS A N 1
ATOM 1130 C CA . HIS A 1 141 ? -7.329 -3.957 -0.185 1.00 97.06 141 HIS A CA 1
ATOM 1131 C C . HIS A 1 141 ? -6.473 -4.259 1.051 1.00 97.06 141 HIS A C 1
ATOM 1133 O O . HIS A 1 141 ? -6.898 -5.025 1.918 1.00 97.06 141 HIS A O 1
ATOM 1139 N N . PHE A 1 142 ? -5.305 -3.623 1.160 1.00 96.19 142 PHE A N 1
ATOM 1140 C CA . PHE A 1 142 ? -4.411 -3.711 2.307 1.00 96.19 142 PHE A CA 1
ATOM 1141 C C . PHE A 1 142 ? -5.112 -3.260 3.590 1.00 96.19 142 PHE A C 1
ATOM 1143 O O . PHE A 1 142 ? -5.105 -4.005 4.571 1.00 96.19 142 PHE A O 1
ATOM 1150 N N . ILE A 1 143 ? -5.777 -2.101 3.584 1.00 95.25 143 ILE A N 1
ATOM 1151 C CA . ILE A 1 143 ? -6.509 -1.611 4.761 1.00 95.25 143 ILE A CA 1
ATOM 1152 C C . ILE A 1 143 ? -7.624 -2.585 5.149 1.00 95.25 143 ILE A C 1
ATOM 1154 O O . ILE A 1 143 ? -7.725 -2.983 6.311 1.00 95.25 143 ILE A O 1
ATOM 1158 N N . LEU A 1 144 ? -8.431 -3.031 4.182 1.00 94.75 144 LEU A N 1
ATOM 1159 C CA . LEU A 1 144 ? -9.527 -3.961 4.454 1.00 94.75 144 LEU A CA 1
ATOM 1160 C C . LEU A 1 144 ? -9.014 -5.278 5.056 1.00 94.75 144 LEU A C 1
ATOM 1162 O O . LEU A 1 144 ? -9.539 -5.732 6.067 1.00 94.75 144 LEU A O 1
ATOM 1166 N N . LYS A 1 145 ? -7.953 -5.868 4.493 1.00 93.12 145 LYS A N 1
ATOM 1167 C CA . LYS A 1 145 ? -7.399 -7.143 4.977 1.00 93.12 145 LYS A CA 1
ATOM 1168 C C . LYS A 1 145 ? -6.723 -7.048 6.345 1.00 93.12 145 LYS A C 1
ATOM 1170 O O . LYS A 1 145 ? -6.735 -8.038 7.074 1.00 93.12 145 LYS A O 1
ATOM 1175 N N . ASN A 1 146 ? -6.128 -5.904 6.683 1.00 90.62 146 ASN A N 1
ATOM 1176 C CA . ASN A 1 146 ? -5.350 -5.754 7.916 1.00 90.62 146 ASN A CA 1
ATOM 1177 C C . ASN A 1 146 ? -6.161 -5.193 9.091 1.00 90.62 146 ASN A C 1
ATOM 1179 O O . ASN A 1 146 ? -5.894 -5.558 10.235 1.00 90.62 146 ASN A O 1
ATOM 1183 N N . PHE A 1 147 ? -7.147 -4.330 8.833 1.00 90.62 147 PHE A N 1
ATOM 1184 C CA . PHE A 1 147 ? -7.863 -3.610 9.893 1.00 90.62 147 PHE A CA 1
ATOM 1185 C C . PHE A 1 147 ? -9.292 -4.118 10.105 1.00 90.62 147 PHE A C 1
ATOM 1187 O O . PHE A 1 147 ? -9.809 -4.026 11.219 1.00 90.62 147 PHE A O 1
ATOM 1194 N N . TYR A 1 148 ? -9.922 -4.716 9.090 1.00 89.75 148 TYR A N 1
ATOM 1195 C CA . TYR A 1 148 ? -11.271 -5.261 9.217 1.00 89.75 148 TYR A CA 1
ATOM 1196 C C . TYR A 1 148 ? -11.237 -6.773 9.454 1.00 89.75 148 TYR A C 1
ATOM 1198 O O . TYR A 1 148 ? -10.915 -7.574 8.578 1.00 89.75 148 TYR A O 1
ATOM 1206 N N . SER A 1 149 ? -11.602 -7.182 10.669 1.00 83.75 149 SER A N 1
ATOM 1207 C CA . SER A 1 149 ? -11.651 -8.598 11.037 1.00 83.75 149 SER A CA 1
ATOM 1208 C C . SER A 1 149 ? -12.738 -9.339 10.256 1.00 83.75 149 SER A C 1
ATOM 1210 O O . SER A 1 149 ? -13.923 -9.047 10.400 1.00 83.75 149 SER A O 1
ATOM 1212 N N . ALA A 1 150 ? -12.350 -10.387 9.525 1.00 79.75 150 ALA A N 1
ATOM 1213 C CA . ALA A 1 150 ? -13.283 -11.280 8.830 1.00 79.75 150 ALA A CA 1
ATOM 1214 C C . ALA A 1 150 ? -14.234 -12.043 9.775 1.00 79.75 150 ALA A C 1
ATOM 1216 O O . ALA A 1 150 ? -15.232 -12.601 9.332 1.00 79.75 150 ALA A O 1
ATOM 1217 N N . LYS A 1 151 ? -13.925 -12.089 11.079 1.00 81.69 151 LYS A N 1
ATOM 1218 C CA . LYS A 1 151 ? -14.758 -12.748 12.097 1.00 81.69 151 LYS A CA 1
ATOM 1219 C C . LYS A 1 151 ? -15.858 -11.840 12.654 1.00 81.69 151 LYS A C 1
ATOM 1221 O O . LYS A 1 151 ? -16.730 -12.321 13.370 1.00 81.69 151 LYS A O 1
ATOM 1226 N N . GLU A 1 152 ? -15.801 -10.538 12.381 1.00 82.56 152 GLU A N 1
ATOM 1227 C CA . GLU A 1 152 ? -16.761 -9.564 12.901 1.00 82.56 152 GLU A CA 1
ATOM 1228 C C . GLU A 1 152 ? -17.991 -9.471 11.995 1.00 82.56 152 GLU A C 1
ATOM 1230 O O . GLU A 1 152 ? -17.909 -9.051 10.842 1.00 82.56 152 GLU A O 1
ATOM 1235 N N . THR A 1 153 ? -19.164 -9.797 12.539 1.00 83.50 153 THR A N 1
ATOM 1236 C CA . THR A 1 153 ? -20.442 -9.771 11.803 1.00 83.50 153 THR A CA 1
ATOM 1237 C C . THR A 1 153 ? -20.825 -8.374 11.316 1.00 83.50 153 THR A C 1
ATOM 1239 O O . THR A 1 153 ? -21.441 -8.242 10.258 1.00 83.50 153 THR A O 1
ATOM 1242 N N . ALA A 1 154 ? -20.412 -7.331 12.046 1.00 84.94 154 ALA A N 1
ATOM 1243 C CA . ALA A 1 154 ? -20.623 -5.930 11.674 1.00 84.94 154 ALA A CA 1
ATOM 1244 C C . ALA A 1 154 ? -19.931 -5.544 10.352 1.00 84.94 154 ALA A C 1
ATOM 1246 O O . ALA A 1 154 ? -20.309 -4.554 9.732 1.00 84.94 154 ALA A O 1
ATOM 1247 N N . TYR A 1 155 ? -18.945 -6.331 9.910 1.00 87.75 155 TYR A N 1
ATOM 1248 C CA . TYR A 1 155 ? -18.201 -6.123 8.669 1.00 87.75 155 TYR A CA 1
ATOM 1249 C C . TYR A 1 155 ? -18.413 -7.268 7.666 1.00 87.75 155 TYR A C 1
ATOM 1251 O O . TYR A 1 155 ? -17.576 -7.508 6.800 1.00 87.75 155 TYR A O 1
ATOM 1259 N N . SER A 1 156 ? -19.541 -7.979 7.770 1.00 88.81 156 SER A N 1
ATOM 1260 C CA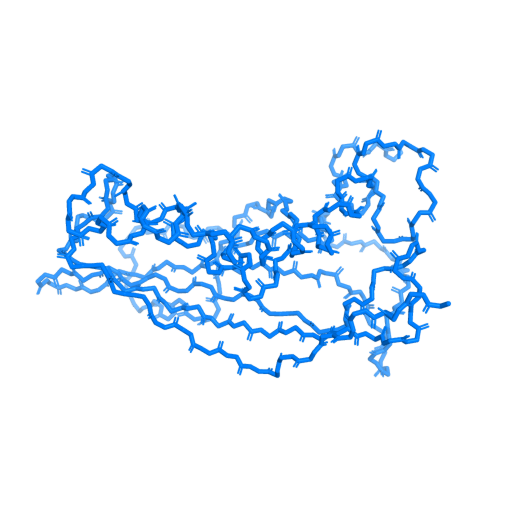 . SER A 1 156 ? -19.899 -9.087 6.870 1.00 88.81 156 SER A CA 1
ATOM 1261 C C . SER A 1 156 ? -19.940 -8.681 5.393 1.00 88.81 156 SER A C 1
ATOM 1263 O O . SER A 1 156 ? -19.496 -9.464 4.560 1.00 88.81 156 SER A O 1
ATOM 1265 N N . PHE A 1 157 ? -20.323 -7.436 5.081 1.00 89.50 157 PHE A N 1
ATOM 1266 C CA . PHE A 1 157 ? -20.309 -6.888 3.714 1.00 89.50 157 PHE A CA 1
ATOM 1267 C C . PHE A 1 157 ? -18.934 -6.974 3.025 1.00 89.50 157 PHE A C 1
ATOM 1269 O O . PHE A 1 157 ? -18.840 -6.992 1.802 1.00 89.50 157 PHE A O 1
ATOM 1276 N N . ILE A 1 158 ? -17.843 -7.033 3.795 1.00 91.50 158 ILE A N 1
ATOM 1277 C CA . ILE A 1 158 ? -16.493 -7.197 3.246 1.00 91.50 158 ILE A CA 1
ATOM 1278 C C . ILE A 1 158 ? -16.302 -8.612 2.689 1.00 91.50 158 ILE A C 1
ATOM 1280 O O . ILE A 1 158 ? -15.573 -8.791 1.718 1.00 91.50 158 ILE A O 1
ATOM 1284 N N . GLN A 1 159 ? -16.957 -9.621 3.271 1.00 91.44 159 GLN A N 1
ATOM 1285 C CA . GLN A 1 159 ? -16.934 -10.978 2.719 1.00 91.44 159 GLN A CA 1
ATOM 1286 C C . GLN A 1 159 ? -17.687 -11.047 1.392 1.00 91.44 159 GLN A C 1
ATOM 1288 O O . GLN A 1 159 ? -17.225 -11.731 0.478 1.00 91.44 159 GLN A O 1
ATOM 1293 N N . ASP A 1 160 ? -18.780 -10.292 1.262 1.00 92.81 160 ASP A N 1
ATOM 1294 C CA . ASP A 1 160 ? -19.499 -10.153 -0.005 1.00 92.81 160 ASP A CA 1
ATOM 1295 C C . ASP A 1 160 ? -18.595 -9.488 -1.051 1.00 92.81 160 ASP A C 1
ATOM 1297 O O . ASP A 1 160 ? -18.412 -10.034 -2.136 1.00 92.81 160 ASP A O 1
ATOM 1301 N N . LEU A 1 161 ? -17.908 -8.397 -0.687 1.00 94.75 161 LEU A N 1
ATOM 1302 C CA . LEU A 1 161 ? -16.919 -7.741 -1.551 1.00 94.75 161 LEU A CA 1
ATOM 1303 C C . LEU A 1 161 ? -15.782 -8.687 -1.970 1.00 94.75 161 LEU A C 1
ATOM 1305 O O . LEU A 1 161 ? -15.355 -8.676 -3.116 1.00 94.75 161 LEU A O 1
ATOM 1309 N N . TYR A 1 162 ? -15.275 -9.526 -1.065 1.00 94.19 162 TYR A N 1
ATOM 1310 C CA . TYR A 1 162 ? -14.237 -10.511 -1.400 1.00 94.19 162 TYR A CA 1
ATOM 1311 C C . TYR A 1 162 ? -14.748 -11.667 -2.260 1.00 94.19 162 TYR A C 1
ATOM 1313 O O . TYR A 1 162 ? -13.944 -12.359 -2.889 1.00 94.19 162 TYR A O 1
ATOM 1321 N N . SER A 1 163 ? -16.059 -11.891 -2.267 1.00 94.69 163 SER A N 1
ATOM 1322 C CA . SER A 1 163 ? -16.712 -12.909 -3.084 1.00 94.69 163 SER A CA 1
ATOM 1323 C C . SER A 1 163 ? -17.116 -12.376 -4.457 1.00 94.69 163 SER A C 1
ATOM 1325 O O . SER A 1 163 ? -17.311 -13.187 -5.358 1.00 94.69 163 SER A O 1
ATOM 1327 N N . ASP A 1 164 ? -17.170 -11.057 -4.625 1.00 97.56 164 ASP A N 1
ATOM 1328 C CA . ASP A 1 164 ? -17.458 -10.373 -5.881 1.00 97.56 164 ASP A CA 1
ATOM 1329 C C . ASP A 1 164 ? -16.352 -10.604 -6.929 1.00 97.56 164 ASP A C 1
ATOM 1331 O O . ASP A 1 164 ? -15.155 -10.474 -6.649 1.00 97.56 164 ASP A O 1
ATOM 1335 N N . ASP A 1 165 ? -16.750 -11.005 -8.136 1.00 98.12 165 ASP A N 1
ATOM 1336 C CA . ASP A 1 165 ? -15.811 -11.376 -9.199 1.00 98.12 165 ASP A CA 1
ATOM 1337 C C . ASP A 1 165 ? -15.156 -10.155 -9.858 1.00 98.12 165 ASP A C 1
ATOM 1339 O O . ASP A 1 165 ? -13.977 -10.224 -10.221 1.00 98.12 165 ASP A O 1
ATOM 1343 N N . ASP A 1 166 ? -15.858 -9.022 -9.933 1.00 97.56 166 ASP A N 1
ATOM 1344 C CA . ASP A 1 166 ? -15.293 -7.775 -10.451 1.00 97.56 166 ASP A CA 1
ATOM 1345 C C . ASP A 1 166 ? -14.223 -7.243 -9.491 1.00 97.56 166 ASP A C 1
ATOM 1347 O O . ASP A 1 166 ? -13.133 -6.852 -9.918 1.00 97.56 166 ASP A O 1
ATOM 1351 N N . TYR A 1 167 ? -14.476 -7.304 -8.181 1.00 97.44 167 TYR A N 1
ATOM 1352 C CA . TYR A 1 167 ? -13.491 -6.946 -7.166 1.00 97.44 167 TYR A CA 1
ATOM 1353 C C . TYR A 1 167 ? -12.233 -7.811 -7.265 1.00 97.44 167 TYR A C 1
ATOM 1355 O O . TYR A 1 167 ? -11.119 -7.279 -7.288 1.00 97.44 167 TYR A O 1
ATOM 1363 N N . LYS A 1 168 ? -12.379 -9.140 -7.365 1.00 97.75 168 LYS A N 1
ATOM 1364 C CA . LYS A 1 168 ? -11.232 -10.049 -7.544 1.00 97.75 168 LYS A CA 1
ATOM 1365 C C . LYS A 1 168 ? -10.439 -9.693 -8.796 1.00 97.75 168 LYS A C 1
ATOM 1367 O O . LYS A 1 168 ? -9.219 -9.572 -8.718 1.00 97.75 168 LYS A O 1
ATOM 1372 N N . LEU A 1 169 ? -11.124 -9.455 -9.916 1.00 97.19 169 LEU A N 1
ATOM 1373 C CA . LEU A 1 169 ? -10.488 -9.085 -11.176 1.00 97.19 169 LEU A CA 1
ATOM 1374 C C . LEU A 1 169 ? -9.712 -7.764 -11.065 1.00 97.19 169 LEU A C 1
ATOM 1376 O O . LEU A 1 169 ? -8.588 -7.672 -11.560 1.00 97.19 169 LEU A O 1
ATOM 1380 N N . ILE A 1 170 ? -10.275 -6.752 -10.396 1.00 96.25 170 ILE A N 1
ATOM 1381 C CA . ILE A 1 170 ? -9.596 -5.473 -10.135 1.00 96.25 170 ILE A CA 1
ATOM 1382 C C . ILE A 1 170 ? -8.315 -5.703 -9.328 1.00 96.25 170 ILE A C 1
ATOM 1384 O O . ILE A 1 170 ? -7.247 -5.220 -9.713 1.00 96.25 170 ILE A O 1
ATOM 1388 N N . ILE A 1 171 ? -8.400 -6.467 -8.235 1.00 97.44 171 ILE A N 1
ATOM 1389 C CA . ILE A 1 171 ? -7.248 -6.748 -7.374 1.00 97.44 171 ILE A CA 1
ATOM 1390 C C . ILE A 1 171 ? -6.183 -7.560 -8.113 1.00 97.44 171 ILE A C 1
ATOM 1392 O O . ILE A 1 171 ? -4.997 -7.261 -7.985 1.00 97.44 171 ILE A O 1
ATOM 1396 N N . ASP A 1 172 ? -6.567 -8.551 -8.910 1.00 96.38 172 ASP A N 1
ATOM 1397 C CA . ASP A 1 172 ? -5.608 -9.370 -9.650 1.00 96.38 172 ASP A CA 1
ATOM 1398 C C . ASP A 1 172 ? -4.893 -8.565 -10.736 1.00 96.38 172 ASP A C 1
ATOM 1400 O O . ASP A 1 172 ? -3.671 -8.660 -10.856 1.00 96.38 172 ASP A O 1
ATOM 1404 N N . ARG A 1 173 ? -5.602 -7.686 -11.454 1.00 94.50 173 ARG A N 1
ATOM 1405 C CA . ARG A 1 173 ? -4.970 -6.747 -12.395 1.00 94.50 173 ARG A CA 1
ATOM 1406 C C . ARG A 1 173 ? -3.992 -5.812 -11.688 1.00 94.50 173 ARG A C 1
ATOM 1408 O O . ARG A 1 173 ? -2.884 -5.607 -12.182 1.00 94.50 173 ARG A O 1
ATOM 1415 N N . ALA A 1 174 ? -4.361 -5.294 -10.518 1.00 94.38 174 ALA A N 1
ATOM 1416 C CA . ALA A 1 174 ? -3.487 -4.432 -9.733 1.00 94.38 174 ALA A CA 1
ATOM 1417 C C . ALA A 1 174 ? -2.224 -5.174 -9.251 1.00 94.38 174 ALA A C 1
ATOM 1419 O O . ALA A 1 174 ? -1.117 -4.654 -9.381 1.00 94.38 174 ALA A O 1
ATOM 1420 N N . LYS A 1 175 ? -2.350 -6.427 -8.787 1.00 95.00 175 LYS A N 1
ATOM 1421 C CA . LYS A 1 175 ? -1.198 -7.278 -8.433 1.00 95.00 175 LYS A CA 1
ATOM 1422 C C . LYS A 1 175 ? -0.293 -7.552 -9.631 1.00 95.00 175 LYS A C 1
ATOM 1424 O O . LYS A 1 175 ? 0.924 -7.493 -9.486 1.00 95.00 175 LYS A O 1
ATOM 1429 N N . GLN A 1 176 ? -0.858 -7.844 -10.802 1.00 92.75 176 GLN A N 1
ATOM 1430 C CA . GLN A 1 176 ? -0.057 -8.071 -12.008 1.00 92.75 176 GLN A CA 1
ATOM 1431 C C . GLN A 1 176 ? 0.725 -6.818 -12.408 1.00 92.75 176 GLN A C 1
ATOM 1433 O O . GLN A 1 176 ? 1.902 -6.909 -12.737 1.00 92.75 176 GLN A O 1
ATOM 1438 N N . ARG A 1 177 ? 0.104 -5.640 -12.313 1.00 90.62 177 ARG A N 1
ATOM 1439 C CA . ARG A 1 177 ? 0.755 -4.367 -12.637 1.00 90.62 177 ARG A CA 1
ATOM 1440 C C . ARG A 1 177 ? 1.838 -3.976 -11.627 1.00 90.62 177 ARG A C 1
ATOM 1442 O O . ARG A 1 177 ? 2.911 -3.553 -12.032 1.00 90.62 177 ARG A O 1
ATOM 1449 N N . MET A 1 178 ? 1.562 -4.117 -10.330 1.00 91.50 178 MET A N 1
ATOM 1450 C CA . MET A 1 178 ? 2.409 -3.556 -9.268 1.00 91.50 178 MET A CA 1
ATOM 1451 C C . MET A 1 178 ? 3.361 -4.584 -8.645 1.00 91.50 178 MET A C 1
ATOM 1453 O O . MET A 1 178 ? 4.529 -4.297 -8.398 1.00 91.50 178 MET A O 1
ATOM 1457 N N . TRP A 1 179 ? 2.874 -5.791 -8.358 1.00 94.19 179 TRP A N 1
ATOM 1458 C CA . TRP A 1 179 ? 3.601 -6.777 -7.553 1.00 94.19 179 TRP A CA 1
ATOM 1459 C C . TRP A 1 179 ? 4.368 -7.792 -8.389 1.00 94.19 179 TRP A C 1
ATOM 1461 O O . TRP A 1 179 ? 5.453 -8.201 -7.986 1.00 94.19 179 TRP A O 1
ATOM 1471 N N . ALA A 1 180 ? 3.840 -8.205 -9.543 1.00 91.75 180 ALA A N 1
ATOM 1472 C CA . ALA A 1 180 ? 4.539 -9.151 -10.409 1.00 91.75 180 ALA A CA 1
ATOM 1473 C C . ALA A 1 180 ? 5.948 -8.671 -10.817 1.00 91.75 180 ALA A C 1
ATOM 1475 O O . ALA A 1 180 ? 6.887 -9.452 -10.638 1.00 91.75 180 ALA A O 1
ATOM 1476 N N . PRO A 1 181 ? 6.159 -7.424 -11.295 1.00 90.19 181 PRO A N 1
ATOM 1477 C CA . PRO A 1 181 ? 7.504 -6.974 -11.652 1.00 90.19 181 PRO A CA 1
ATOM 1478 C C . PRO A 1 181 ? 8.421 -6.836 -10.422 1.00 90.19 181 PRO A C 1
ATOM 1480 O O . PRO A 1 181 ? 9.582 -7.239 -10.485 1.00 90.19 181 PRO A O 1
ATOM 1483 N N . TYR A 1 182 ? 7.885 -6.394 -9.277 1.00 92.88 182 TYR A N 1
ATOM 1484 C CA . TYR A 1 182 ? 8.614 -6.336 -8.005 1.00 92.88 182 TYR A CA 1
ATOM 1485 C C . TYR A 1 182 ? 9.107 -7.723 -7.557 1.00 92.88 182 TYR A C 1
ATOM 1487 O O . TYR A 1 182 ? 10.298 -7.928 -7.332 1.00 92.88 182 TYR A O 1
ATOM 1495 N N . PHE A 1 183 ? 8.214 -8.714 -7.471 1.00 92.62 183 PHE A N 1
ATOM 1496 C CA . PHE A 1 183 ? 8.581 -10.059 -7.021 1.00 92.62 183 PHE A CA 1
ATOM 1497 C C . PHE A 1 183 ? 9.467 -10.792 -8.024 1.00 92.62 183 PHE A C 1
ATOM 1499 O O . PHE A 1 183 ? 10.350 -11.546 -7.616 1.00 92.62 183 PHE A O 1
ATOM 1506 N N . LYS A 1 184 ? 9.296 -10.532 -9.326 1.00 90.50 184 LYS A N 1
ATOM 1507 C CA . LYS A 1 184 ? 10.224 -11.022 -10.347 1.00 90.50 184 LYS A CA 1
ATOM 1508 C C . LYS A 1 184 ? 11.651 -10.544 -10.059 1.00 90.50 184 LYS A C 1
ATOM 1510 O O . LYS A 1 184 ? 12.570 -11.358 -10.122 1.00 90.50 184 LYS A O 1
ATOM 1515 N N . GLY A 1 185 ? 11.817 -9.283 -9.652 1.00 88.25 185 GLY A N 1
ATOM 1516 C CA . GLY A 1 185 ? 13.107 -8.707 -9.266 1.00 88.25 185 GLY A CA 1
ATOM 1517 C C . GLY A 1 185 ? 13.772 -9.320 -8.038 1.00 88.25 185 GLY A C 1
ATOM 1518 O O . GLY A 1 185 ? 14.995 -9.298 -7.948 1.00 88.25 185 GLY A O 1
ATOM 1519 N N . LEU A 1 186 ? 12.994 -9.911 -7.131 1.00 88.50 186 LEU A N 1
ATOM 1520 C CA . LEU A 1 186 ? 13.513 -10.653 -5.977 1.00 88.50 186 LEU A CA 1
ATOM 1521 C C . LEU A 1 186 ? 13.824 -12.124 -6.291 1.00 88.50 186 LEU A C 1
ATOM 1523 O O . LEU A 1 186 ? 14.506 -12.786 -5.518 1.00 88.50 186 LEU A O 1
ATOM 1527 N N . SER A 1 187 ? 13.286 -12.667 -7.384 1.00 85.62 187 SER A N 1
ATOM 1528 C CA . SER A 1 187 ? 13.325 -14.109 -7.666 1.00 85.62 187 SER A CA 1
ATOM 1529 C C . SER A 1 187 ? 14.516 -14.575 -8.507 1.00 85.62 187 SER A C 1
ATOM 1531 O O . SER A 1 187 ? 14.736 -15.779 -8.624 1.00 85.62 187 SER A O 1
ATOM 1533 N N . SER A 1 188 ? 15.252 -13.655 -9.136 1.00 78.12 188 SER A N 1
ATOM 1534 C CA . SER A 1 188 ? 16.286 -13.993 -10.114 1.00 78.12 188 SER A CA 1
ATOM 1535 C C . SER A 1 188 ? 17.453 -13.014 -10.062 1.00 78.12 188 SER A C 1
ATOM 1537 O O . SER A 1 188 ? 17.272 -11.823 -10.313 1.00 78.12 188 SER A O 1
ATOM 1539 N N . ASP A 1 189 ? 18.653 -13.544 -9.819 1.00 73.06 189 ASP A N 1
ATOM 1540 C CA . ASP A 1 189 ? 19.908 -12.782 -9.873 1.00 73.06 189 ASP A CA 1
ATOM 1541 C C . ASP A 1 189 ? 20.236 -12.300 -11.300 1.00 73.06 189 ASP A C 1
ATOM 1543 O O . ASP A 1 189 ? 20.911 -11.291 -11.480 1.00 73.06 189 ASP A O 1
ATOM 1547 N N . ASP A 1 190 ? 19.691 -12.969 -12.323 1.00 77.94 190 ASP A N 1
ATOM 1548 C CA . ASP A 1 190 ? 19.834 -12.601 -13.737 1.00 77.94 190 ASP A CA 1
ATOM 1549 C C . ASP A 1 190 ? 18.818 -11.534 -14.191 1.00 77.94 190 ASP A C 1
ATOM 1551 O O . ASP A 1 190 ? 18.726 -11.225 -15.389 1.00 77.94 190 ASP A O 1
ATOM 1555 N N . ASN A 1 191 ? 18.012 -10.971 -13.278 1.00 83.38 191 ASN A N 1
ATOM 1556 C CA . ASN A 1 191 ? 17.038 -9.961 -13.667 1.00 83.38 191 ASN A CA 1
ATOM 1557 C C . ASN A 1 191 ? 17.732 -8.672 -14.131 1.00 83.38 191 ASN A C 1
ATOM 1559 O O . ASN A 1 191 ? 18.396 -7.985 -13.361 1.00 83.38 191 ASN A O 1
ATOM 1563 N N . LYS A 1 192 ? 17.509 -8.306 -15.396 1.00 84.88 192 LYS A N 1
ATOM 1564 C CA . LYS A 1 192 ? 18.106 -7.119 -16.033 1.00 84.88 192 LYS A CA 1
ATOM 1565 C C . LYS A 1 192 ? 17.288 -5.842 -15.855 1.00 84.88 192 LYS A C 1
ATOM 1567 O O . LYS A 1 192 ? 17.616 -4.821 -16.454 1.00 84.88 192 LYS A O 1
ATOM 1572 N N . HIS A 1 193 ? 16.211 -5.902 -15.077 1.00 90.19 193 HIS A N 1
ATOM 1573 C CA . HIS A 1 193 ? 15.400 -4.730 -14.795 1.00 90.19 193 HIS A CA 1
ATOM 1574 C C . HIS A 1 193 ? 16.222 -3.706 -13.996 1.00 90.19 193 HIS A C 1
ATOM 1576 O O . HIS A 1 193 ? 16.828 -4.031 -12.972 1.00 90.19 193 HIS A O 1
ATOM 1582 N N . GLN A 1 194 ? 16.222 -2.455 -14.451 1.00 87.00 194 GLN A N 1
ATOM 1583 C CA . GLN A 1 194 ? 17.085 -1.404 -13.912 1.00 87.00 194 GLN A CA 1
ATOM 1584 C C . GLN A 1 194 ? 16.731 -1.053 -12.466 1.00 87.00 194 GLN A C 1
ATOM 1586 O O . GLN A 1 194 ? 17.632 -0.828 -11.663 1.00 87.00 194 GLN A O 1
ATOM 1591 N N . ASP A 1 195 ? 15.439 -1.039 -12.121 1.00 88.62 195 ASP A N 1
ATOM 1592 C CA . ASP A 1 195 ? 14.970 -0.713 -10.763 1.00 88.62 195 ASP A CA 1
ATOM 1593 C C . ASP A 1 195 ? 14.619 -1.928 -9.898 1.00 88.62 195 ASP A C 1
ATOM 1595 O O . ASP A 1 195 ? 15.027 -2.013 -8.744 1.00 88.62 195 ASP A O 1
ATOM 1599 N N . PHE A 1 196 ? 13.891 -2.897 -10.445 1.00 90.56 196 PHE A N 1
ATOM 1600 C CA . PHE A 1 196 ? 13.504 -4.122 -9.758 1.00 90.56 196 PHE A CA 1
ATOM 1601 C C . PHE A 1 196 ? 14.581 -5.201 -9.834 1.00 90.56 196 PHE A C 1
ATOM 1603 O O . PHE A 1 196 ? 14.427 -6.203 -10.518 1.00 90.56 196 PHE A O 1
ATOM 1610 N N . ASN A 1 197 ? 15.666 -5.023 -9.098 1.00 89.69 197 ASN A N 1
ATOM 1611 C CA . ASN A 1 197 ? 16.693 -6.046 -8.892 1.00 89.69 197 ASN A CA 1
ATOM 1612 C C . ASN A 1 197 ? 16.999 -6.197 -7.398 1.00 89.69 197 ASN A C 1
ATOM 1614 O O . ASN A 1 197 ? 16.598 -5.356 -6.593 1.00 89.69 197 ASN A O 1
ATOM 1618 N N . MET A 1 198 ? 17.696 -7.269 -7.017 1.00 88.00 198 MET A N 1
ATOM 1619 C CA . MET A 1 198 ? 17.933 -7.594 -5.608 1.00 88.00 198 MET A CA 1
ATOM 1620 C C . MET A 1 198 ? 18.640 -6.465 -4.843 1.00 88.00 198 MET A C 1
ATOM 1622 O O . MET A 1 198 ? 18.238 -6.150 -3.726 1.00 88.00 198 MET A O 1
ATOM 1626 N N . SER A 1 199 ? 19.634 -5.802 -5.444 1.00 87.50 199 SER A N 1
ATOM 1627 C CA . SER A 1 199 ? 20.382 -4.734 -4.768 1.00 87.50 199 SER A CA 1
ATOM 1628 C C . SER A 1 199 ? 19.540 -3.485 -4.510 1.00 87.50 199 SER A C 1
ATOM 1630 O O . SER A 1 199 ? 19.749 -2.821 -3.504 1.00 87.50 199 SER A O 1
ATOM 1632 N N . LYS A 1 200 ? 18.549 -3.177 -5.353 1.00 88.06 200 LYS A N 1
ATOM 1633 C CA . LYS A 1 200 ? 17.611 -2.069 -5.112 1.00 88.06 200 LYS A CA 1
ATOM 1634 C C . LYS A 1 200 ? 16.411 -2.471 -4.253 1.00 88.06 200 LYS A C 1
ATOM 1636 O O . LYS A 1 200 ? 15.972 -1.698 -3.404 1.00 88.06 200 LYS A O 1
ATOM 1641 N N . LEU A 1 201 ? 15.857 -3.665 -4.456 1.00 90.31 201 LEU A N 1
ATOM 1642 C CA . LEU A 1 201 ? 14.648 -4.119 -3.761 1.00 90.31 201 LEU A CA 1
ATOM 1643 C C . LEU A 1 201 ? 14.919 -4.624 -2.349 1.00 90.31 201 LEU A C 1
ATOM 1645 O O . LEU A 1 201 ? 14.062 -4.492 -1.478 1.00 90.31 201 LEU A O 1
ATOM 1649 N N . PHE A 1 202 ? 16.092 -5.206 -2.117 1.00 89.50 202 PHE A N 1
ATOM 1650 C CA . PHE A 1 202 ? 16.491 -5.671 -0.802 1.00 89.50 202 PHE A CA 1
ATOM 1651 C C . PHE A 1 202 ? 18.007 -5.536 -0.599 1.00 89.50 202 PHE A C 1
ATOM 1653 O O . PHE A 1 202 ? 18.718 -6.533 -0.483 1.00 89.50 202 PHE A O 1
ATOM 1660 N N . PRO A 1 203 ? 18.525 -4.298 -0.508 1.00 86.25 203 PRO A N 1
ATOM 1661 C CA . PRO A 1 203 ? 19.966 -4.033 -0.495 1.00 86.25 203 PRO A CA 1
ATOM 1662 C C . PRO A 1 203 ? 20.717 -4.718 0.649 1.00 86.25 203 PRO A C 1
ATOM 1664 O O . PRO A 1 203 ? 21.886 -5.044 0.507 1.00 86.25 203 PRO A O 1
ATOM 1667 N N . LEU A 1 204 ? 20.051 -4.974 1.780 1.00 85.06 204 LEU A N 1
ATOM 1668 C CA . LEU A 1 204 ? 20.655 -5.670 2.920 1.00 85.06 204 LEU A CA 1
ATOM 1669 C C . LEU A 1 204 ? 20.981 -7.148 2.637 1.00 85.06 204 LEU A C 1
ATOM 1671 O O . LEU A 1 204 ? 21.711 -7.757 3.415 1.00 85.06 204 LEU A O 1
ATOM 1675 N N . ALA A 1 205 ? 20.418 -7.735 1.577 1.00 83.94 205 ALA A N 1
ATOM 1676 C CA . ALA A 1 205 ? 20.660 -9.122 1.185 1.00 83.94 205 ALA A CA 1
ATOM 1677 C C . ALA A 1 205 ? 21.849 -9.286 0.225 1.00 83.94 205 ALA A C 1
ATOM 1679 O O . ALA A 1 205 ? 22.244 -10.416 -0.056 1.00 83.94 205 ALA A O 1
ATOM 1680 N N . VAL A 1 206 ? 22.410 -8.186 -0.280 1.00 80.94 206 VAL A N 1
ATOM 1681 C CA . VAL A 1 206 ? 23.554 -8.203 -1.193 1.00 80.94 206 VAL A CA 1
ATOM 1682 C C . VAL A 1 206 ? 24.799 -7.791 -0.411 1.00 80.94 206 VAL A C 1
ATOM 1684 O O . VAL A 1 206 ? 24.768 -6.838 0.365 1.00 80.94 206 VAL A O 1
ATOM 1687 N N . HIS A 1 207 ? 25.884 -8.543 -0.574 1.00 65.81 207 HIS A N 1
ATOM 1688 C CA . HIS A 1 207 ? 27.193 -8.171 -0.045 1.00 65.81 207 HIS A CA 1
ATOM 1689 C C . HIS A 1 207 ? 27.956 -7.387 -1.117 1.00 65.81 207 HIS A C 1
ATOM 1691 O O . HIS A 1 207 ? 27.984 -7.832 -2.266 1.00 65.81 207 HIS A O 1
ATOM 1697 N N . ASP A 1 208 ? 28.539 -6.249 -0.732 1.00 58.16 208 ASP A N 1
ATOM 1698 C CA . ASP A 1 208 ? 29.528 -5.523 -1.545 1.00 58.16 208 ASP A CA 1
ATOM 1699 C C . ASP A 1 208 ? 30.796 -6.366 -1.778 1.00 58.16 208 ASP A C 1
ATOM 1701 O O . ASP A 1 208 ? 31.229 -7.071 -0.830 1.00 58.16 208 ASP A O 1
#

Foldseek 3Di:
DPQPPWDWDAKDKDKDWAQAFDPPDPPTARIKIKIWIWTWGFDSVDDVLAEPRILDTWTKIWMWGHHPPDIAIWIKIWDADFDADPVRDGDDDDDDDPDQAARTWMWTDDPVRPDPDDPDDPDDGPHTHQDWDFHPLRSVVVCCVPGPDCPDPVVVVVVVLVVDPVSVVVVVVRCVSTPVLLVVQVPDCPRNHPQNHCCRRPVVVDDD